Protein AF-0000000067836322 (afdb_homodimer)

Sequence (374 aa):
MKIPNMEVVAMMRVSDLMVSLEDYSHVAVGSSLQDVMQAVATAMMGPAADPSRPRDRGVLVQAKDGRVLGKLSLWDILSGLKPSFEPPVDPFGRVDDHLLWSQWLRPELAEKARTTRVEDLLKPPSSDETIEAEAPLDLAVYRLIRGHHLSLLVMRNAEIIGVLRLSDVFKAVNTMIAATKRQPTPAMKIPNMEVVAMMRVSDLMVSLEDYSHVAVGSSLQDVMQAVATAMMGPAADPSRPRDRGVLVQAKDGRVLGKLSLWDILSGLKPSFEPPVDPFGRVDDHLLWSQWLRPELAEKARTTRVEDLLKPPSSDETIEAEAPLDLAVYRLIRGHHLSLLVMRNAEIIGVLRLSDVFKAVNTMIAATKRQPTPA

Nearest PDB structures (foldseek):
  4noc-assembly1_A  TM=7.063E-01  e=9.705E-08  Kribbella flavida DSM 17836
  4noc-assembly2_C-2  TM=7.073E-01  e=6.514E-07  Kribbella flavida DSM 17836
  2ja3-assembly2_D  TM=5.923E-01  e=2.268E-06  Homo sapiens
  8ta4-assembly1_B  TM=6.208E-01  e=1.980E-05  Homo sapiens
  2d4z-assembly1_B  TM=5.494E-01  e=3.574E-05  Torpedo marmorata

Foldseek 3Di:
DCLDALVVLQQDFLLNQFAFQVRFAEDEFVDFLLRQVVRQVCQCDDDVDDPVDHTDQKYWYAYPVGATQDIDGPVLSLVQLDDPDDADQPPVRHGPPVVSPPDRPDPVSVVSRRPHTPVVSDDHDDPLQADERGHRLVVVQVSCVVVVDQWHFYDDPNGGGGIGGPRSSVVSVVVSVVPDDPDPPDD/DCPDQLVVLQQDFLLNQFAFQVRFAEDEFVDFLLRQVVRQVCQCDDDVDDPVDHTDQKYWYAYPVGATQDIDGPVLSLVQLDDPDDADQPPVRHGPPVVRPPDRPDPVSVVSRRPHTPVVSDDHDDPLQADERGHRLVVVQVSCVVVVDQWHFYDDPNGGGGIGGPRSSVVSVVVSVVPDDPDPPDD

Secondary structure (DSSP, 8-state):
----HHHHHHT-BHHHHPEEGGGS-EEETT-BHHHHHHHHHHHHSSTT--TTSPPP-EEEEE-TTS-EEEEEEHHHHHHTTS-S----B-TTS-B-HHHHTTTTTSHHHHHHHHH-BGGGG--PPPGGGEEETT-BHHHHHHHHHHHT-SEEEEEETTEEEEEEEHHHHHHHHHHHHHHS-------/----HHHHHHT-BHHHHPEEGGGS-EEETT-BHHHHHHHHHHHHS-TT--TTSPPP-EEEEE-TTS-EEEEEEHHHHHHHHS-S--PPBPTTS-B-HHHHTTTTTSHHHHHHHHH-BGGGG--PPPGGGEEETT-BHHHHHHHHHHHT-SEEEEEETTEEEEEEEHHHHHHHHHHHHHH--------

Solvent-accessible surface area (backbone atoms only — not comparable to full-atom values): 20828 Å² total; per-residue (Å²): 128,89,88,60,60,48,63,48,54,60,64,31,29,36,60,79,63,36,39,44,57,90,77,43,56,65,44,51,66,78,33,25,38,45,54,51,48,50,53,33,51,50,47,38,21,36,84,86,58,61,43,84,42,72,62,46,68,37,35,33,35,23,44,95,86,64,50,64,70,42,69,41,42,60,53,54,54,56,54,68,53,51,54,93,68,69,60,66,52,42,100,81,68,44,55,53,58,75,68,40,52,78,57,43,68,35,78,64,35,35,54,46,27,60,68,36,40,47,67,78,69,60,58,82,76,50,76,74,39,42,42,51,34,77,37,44,44,40,43,51,53,49,41,32,48,75,61,69,38,67,52,27,40,22,28,57,94,92,32,72,57,26,37,36,39,44,62,51,51,48,51,52,52,47,52,34,38,71,64,53,73,83,71,74,72,81,130,127,88,86,66,57,47,64,50,54,60,64,30,30,38,61,78,63,35,42,45,55,89,78,43,54,66,45,52,67,78,34,25,37,47,54,50,49,51,53,32,51,48,47,37,23,35,83,85,59,60,43,83,41,72,62,46,67,38,33,33,35,23,42,95,85,64,50,64,69,42,70,41,44,61,51,55,54,57,54,68,54,51,53,94,69,69,58,64,51,42,98,81,69,44,56,54,56,75,69,40,49,80,59,43,67,36,78,63,34,34,53,45,26,60,68,36,40,47,68,77,70,60,57,82,76,50,76,74,38,43,42,51,36,76,37,46,44,42,43,50,55,48,43,33,49,75,59,68,36,66,49,29,41,21,29,54,96,93,31,71,58,26,36,37,39,44,60,51,52,48,51,51,51,47,52,33,37,70,63,53,72,82,71,75,74,82,130

Organism: NCBI:txid111831

Radius of gyration: 21.38 Å; Cα contacts (8 Å, |Δi|>4): 642; chains: 2; bounding box: 54×80×58 Å

pLDDT: mean 82.86, std 16.96, range [21.12, 98.0]

InterPro domains:
  IPR000644 CBS domain [PF00571] (129-173)
  IPR046342 CBS domain superfamily [G3DSA:3.10.580.10] (6-179)
  IPR046342 CBS domain superfamily [SSF54631] (9-175)

Structure (mmCIF, N/CA/C/O backbone):
data_AF-0000000067836322-model_v1
#
loop_
_entity.id
_entity.type
_entity.pdbx_description
1 polymer 'CBS domain-containing protein'
#
loop_
_atom_site.group_PDB
_atom_site.id
_atom_site.type_symbol
_atom_site.label_atom_id
_atom_site.label_alt_id
_atom_site.label_comp_id
_atom_site.label_asym_id
_atom_site.label_entity_id
_atom_site.label_seq_id
_atom_site.pdbx_PDB_ins_code
_atom_site.Cartn_x
_atom_site.Cartn_y
_atom_site.Cartn_z
_atom_site.occupancy
_atom_site.B_iso_or_equiv
_atom_site.auth_seq_id
_atom_site.auth_comp_id
_atom_site.auth_asym_id
_atom_site.auth_atom_id
_atom_site.pdbx_PDB_model_num
ATOM 1 N N . MET A 1 1 ? -12.406 37.844 4.312 1 21.28 1 MET A N 1
ATOM 2 C CA . MET A 1 1 ? -11.375 37.094 3.6 1 21.28 1 MET A CA 1
ATOM 3 C C . MET A 1 1 ? -11.352 35.625 4.043 1 21.28 1 MET A C 1
ATOM 5 O O . MET A 1 1 ? -11.203 35.344 5.234 1 21.28 1 MET A O 1
ATOM 9 N N . LYS A 1 2 ? -12.172 34.719 3.504 1 34.16 2 LYS A N 1
ATOM 10 C CA . LYS A 1 2 ? -12.656 33.375 3.91 1 34.16 2 LYS A CA 1
ATOM 11 C C . LYS A 1 2 ? -11.5 32.5 4.336 1 34.16 2 LYS A C 1
ATOM 13 O O . LYS A 1 2 ? -10.633 32.156 3.525 1 34.16 2 LYS A O 1
ATOM 18 N N . ILE A 1 3 ? -10.836 32.719 5.41 1 39.31 3 ILE A N 1
ATOM 19 C CA . ILE A 1 3 ? -9.68 32.156 6.098 1 39.31 3 ILE A CA 1
ATOM 20 C C . ILE A 1 3 ? -9.844 30.641 6.254 1 39.31 3 ILE A C 1
ATOM 22 O O . ILE A 1 3 ? -10.578 30.172 7.129 1 39.31 3 ILE A O 1
ATOM 26 N N . PRO A 1 4 ? -10.117 29.625 5.258 1 41.38 4 PRO A N 1
ATOM 27 C CA . PRO A 1 4 ? -10.836 28.406 4.879 1 41.38 4 PRO A CA 1
ATOM 28 C C . PRO A 1 4 ? -10.242 27.141 5.516 1 41.38 4 PRO A C 1
ATOM 30 O O . PRO A 1 4 ? -10.984 26.297 6.02 1 41.38 4 PRO A O 1
ATOM 33 N N . ASN A 1 5 ? -9.055 26.344 4.914 1 52.78 5 ASN A N 1
ATOM 34 C CA . ASN A 1 5 ? -8.742 25 4.48 1 52.78 5 ASN A CA 1
ATOM 35 C C . ASN A 1 5 ? -8.359 24.109 5.656 1 52.78 5 ASN A C 1
ATOM 37 O O . ASN A 1 5 ? -8.859 22.984 5.785 1 52.78 5 ASN A O 1
ATOM 41 N N . MET A 1 6 ? -7.387 24.656 6.469 1 57.19 6 MET A N 1
ATOM 42 C CA . MET A 1 6 ? -6.977 23.766 7.551 1 57.19 6 MET A CA 1
ATOM 43 C C . MET A 1 6 ? -8.141 23.484 8.492 1 57.19 6 MET A C 1
ATOM 45 O O . MET A 1 6 ? -8.297 22.359 8.961 1 57.19 6 MET A O 1
ATOM 49 N N . GLU A 1 7 ? -8.922 24.516 8.773 1 60.91 7 GLU A N 1
ATOM 50 C CA . GLU A 1 7 ? -10.086 24.312 9.633 1 60.91 7 GLU A CA 1
ATOM 51 C C . GLU A 1 7 ? -11.023 23.25 9.062 1 60.91 7 GLU A C 1
ATOM 53 O O . GLU A 1 7 ? -11.602 22.469 9.812 1 60.91 7 GLU A O 1
ATOM 58 N N . VAL A 1 8 ? -10.992 23.266 7.824 1 62.38 8 VAL A N 1
ATOM 59 C CA . VAL A 1 8 ? -11.875 22.297 7.188 1 62.38 8 VAL A CA 1
ATOM 60 C C . VAL A 1 8 ? -11.367 20.875 7.43 1 62.38 8 VAL A C 1
ATOM 62 O O . VAL A 1 8 ? -12.148 19.969 7.707 1 62.38 8 VAL A O 1
ATOM 65 N N . VAL A 1 9 ? -10.078 20.75 7.414 1 63.97 9 VAL A N 1
ATOM 66 C CA . VAL A 1 9 ? -9.547 19.406 7.602 1 63.97 9 VAL A CA 1
ATOM 67 C C . VAL A 1 9 ? -9.68 18.984 9.062 1 63.97 9 VAL A C 1
ATOM 69 O O . VAL A 1 9 ? -9.953 17.812 9.359 1 63.97 9 VAL A O 1
ATOM 72 N N . ALA A 1 10 ? -9.562 20.078 9.891 1 65.62 10 ALA A N 1
ATOM 73 C CA . ALA A 1 10 ? -9.719 19.781 11.312 1 65.62 10 ALA A CA 1
ATOM 74 C C . ALA A 1 10 ? -11.133 19.312 11.625 1 65.62 10 ALA A C 1
ATOM 76 O O . ALA A 1 10 ? -11.352 18.594 12.609 1 65.62 10 ALA A O 1
ATOM 77 N N . MET A 1 11 ? -11.938 19.578 10.711 1 74.19 11 MET A N 1
ATOM 78 C CA . MET A 1 11 ? -13.336 19.219 10.953 1 74.19 11 MET A CA 1
ATOM 79 C C . MET A 1 11 ? -13.742 18 10.133 1 74.19 11 MET A C 1
ATOM 81 O O . MET A 1 11 ? -14.867 17.516 10.258 1 74.19 11 MET A O 1
ATOM 85 N N . MET A 1 12 ? -12.758 17.516 9.461 1 81.94 12 MET A N 1
ATOM 86 C CA . MET A 1 12 ? -13.07 16.406 8.57 1 81.94 12 MET A CA 1
ATOM 87 C C . MET A 1 12 ? -13.242 15.102 9.352 1 81.94 12 MET A C 1
ATOM 89 O O . MET A 1 12 ? -12.508 14.852 10.312 1 81.94 12 MET A O 1
ATOM 93 N N . ARG A 1 13 ? -14.297 14.43 8.922 1 90.69 13 ARG A N 1
ATOM 94 C CA . ARG A 1 13 ? -14.555 13.094 9.453 1 90.69 13 ARG A CA 1
ATOM 95 C C . ARG A 1 13 ? -14.195 12.023 8.43 1 90.69 13 ARG A C 1
ATOM 97 O O . ARG A 1 13 ? -14.047 12.32 7.242 1 90.69 13 ARG A O 1
ATOM 104 N N . VAL A 1 14 ? -14.016 10.828 8.914 1 94.62 14 VAL A N 1
ATOM 105 C CA . VAL A 1 14 ? -13.688 9.68 8.07 1 94.62 14 VAL A CA 1
ATOM 106 C C . VAL A 1 14 ? -14.695 9.57 6.934 1 94.62 14 VAL A C 1
ATOM 108 O O . VAL A 1 14 ? -14.32 9.305 5.789 1 94.62 14 VAL A O 1
ATOM 111 N N . SER A 1 15 ? -15.914 9.914 7.18 1 96.19 15 SER A N 1
ATOM 112 C CA . SER A 1 15 ? -16.969 9.773 6.184 1 96.19 15 SER A CA 1
ATOM 113 C C . SER A 1 15 ? -16.781 10.766 5.039 1 96.19 15 SER A C 1
ATOM 115 O O . SER A 1 15 ? -17.297 10.555 3.938 1 96.19 15 SER A O 1
ATOM 117 N N . ASP A 1 16 ? -16.047 11.828 5.293 1 94 16 ASP A N 1
ATOM 118 C CA . ASP A 1 16 ? -15.828 12.836 4.262 1 94 16 ASP A CA 1
ATOM 119 C C . ASP A 1 16 ? -14.805 12.344 3.236 1 94 16 ASP A C 1
ATOM 121 O O . ASP A 1 16 ? -14.758 12.844 2.109 1 94 16 ASP A O 1
ATOM 125 N N . LEU A 1 17 ? -14.008 11.312 3.625 1 94.69 17 LEU A N 1
ATOM 126 C CA . LEU A 1 17 ? -12.875 10.93 2.787 1 94.69 17 LEU A CA 1
ATOM 127 C C . LEU A 1 17 ? -13.031 9.5 2.285 1 94.69 17 LEU A C 1
ATOM 129 O O . LEU A 1 17 ? -12.383 9.102 1.32 1 94.69 17 LEU A O 1
ATOM 133 N N . MET A 1 18 ? -13.875 8.719 2.895 1 97.06 18 MET A N 1
ATOM 134 C CA . MET A 1 18 ? -13.977 7.297 2.566 1 97.06 18 MET A CA 1
ATOM 135 C C . MET A 1 18 ? -14.469 7.102 1.139 1 97.06 18 MET A C 1
ATOM 137 O O . MET A 1 18 ? -15.125 7.984 0.577 1 97.06 18 MET A O 1
ATOM 141 N N . VAL A 1 19 ? -14.117 6.023 0.592 1 96.5 19 VAL A N 1
ATOM 142 C CA . VAL A 1 19 ? -14.68 5.551 -0.669 1 96.5 19 VAL A CA 1
ATOM 143 C C . VAL A 1 19 ? -15.93 4.711 -0.398 1 96.5 19 VAL A C 1
ATOM 145 O O . VAL A 1 19 ? -15.898 3.793 0.424 1 96.5 19 VAL A O 1
ATOM 148 N N . SER A 1 20 ? -16.969 5.09 -1.017 1 96.44 20 SER A N 1
ATOM 149 C CA . SER A 1 20 ? -18.203 4.348 -0.828 1 96.44 20 SER A CA 1
ATOM 150 C C . SER A 1 20 ? -18.078 2.918 -1.348 1 96.44 20 SER A C 1
ATOM 152 O O . SER A 1 20 ? -17.203 2.629 -2.174 1 96.44 20 SER A O 1
ATOM 154 N N . LEU A 1 21 ? -18.953 2.082 -0.846 1 95.94 21 LEU A N 1
ATOM 155 C CA . LEU A 1 21 ? -18.875 0.666 -1.194 1 95.94 21 LEU A CA 1
ATOM 156 C C . LEU A 1 21 ? -19.062 0.467 -2.695 1 95.94 21 LEU A C 1
ATOM 158 O O . LEU A 1 21 ? -18.375 -0.354 -3.307 1 95.94 21 LEU A O 1
ATOM 162 N N . GLU A 1 22 ? -19.891 1.251 -3.291 1 93.12 22 GLU A N 1
ATOM 163 C CA . GLU A 1 22 ? -20.203 1.09 -4.707 1 93.12 22 GLU A CA 1
ATOM 164 C C . GLU A 1 22 ? -19.031 1.53 -5.586 1 93.12 22 GLU A C 1
ATOM 166 O O . GLU A 1 22 ? -18.938 1.124 -6.746 1 93.12 22 GLU A O 1
ATOM 171 N N . ASP A 1 23 ? -18.156 2.318 -5.02 1 93.12 23 ASP A N 1
ATOM 172 C CA . ASP A 1 23 ? -17.062 2.871 -5.797 1 93.12 23 ASP A CA 1
ATOM 173 C C . ASP A 1 23 ? -15.758 2.113 -5.523 1 93.12 23 ASP A C 1
ATOM 175 O O . ASP A 1 23 ? -14.695 2.486 -6.023 1 93.12 23 ASP A O 1
ATOM 179 N N . TYR A 1 24 ? -15.82 1.11 -4.684 1 95.06 24 TYR A N 1
ATOM 180 C CA . TYR A 1 24 ? -14.641 0.296 -4.398 1 95.06 24 TYR A CA 1
ATOM 181 C C . TYR A 1 24 ? -14.758 -1.078 -5.047 1 95.06 24 TYR A C 1
ATOM 183 O O . TYR A 1 24 ? -15.859 -1.623 -5.168 1 95.06 24 TYR A O 1
ATOM 191 N N . SER A 1 25 ? -13.664 -1.621 -5.422 1 93.81 25 SER A N 1
ATOM 192 C C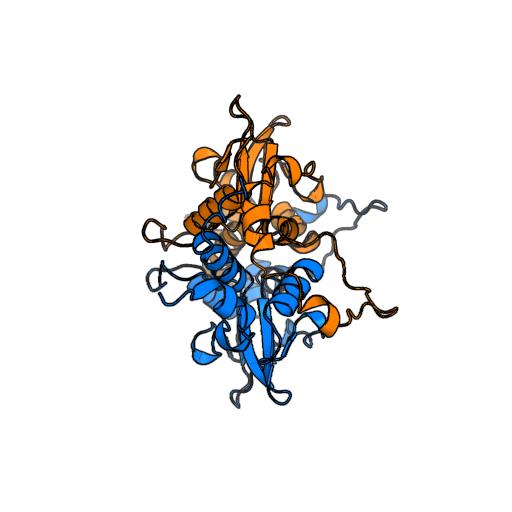A . SER A 1 25 ? -13.648 -2.932 -6.062 1 93.81 25 SER A CA 1
ATOM 193 C C . SER A 1 25 ? -14.219 -4.004 -5.141 1 93.81 25 SER A C 1
ATOM 195 O O . SER A 1 25 ? -13.93 -4.023 -3.943 1 93.81 25 SER A O 1
ATOM 197 N N . HIS A 1 26 ? -15.023 -4.875 -5.703 1 95.12 26 HIS A N 1
ATOM 198 C CA . HIS A 1 26 ? -15.625 -5.938 -4.906 1 95.12 26 HIS A CA 1
ATOM 199 C C . HIS A 1 26 ? -15.75 -7.23 -5.707 1 95.12 26 HIS A C 1
ATOM 201 O O . HIS A 1 26 ? -15.82 -7.199 -6.938 1 95.12 26 HIS A O 1
ATOM 207 N N . VAL A 1 27 ? -15.75 -8.281 -5.07 1 97.19 27 VAL A N 1
ATOM 208 C CA . VAL A 1 27 ? -16.031 -9.609 -5.59 1 97.19 27 VAL A CA 1
ATOM 209 C C . VAL A 1 27 ? -17.125 -10.273 -4.75 1 97.19 27 VAL A C 1
ATOM 211 O O . VAL A 1 27 ? -17.312 -9.922 -3.584 1 97.19 27 VAL A O 1
ATOM 214 N N . ALA A 1 28 ? -17.797 -11.188 -5.383 1 97.31 28 ALA A N 1
ATOM 215 C CA . ALA A 1 28 ? -18.875 -11.883 -4.688 1 97.31 28 ALA A CA 1
ATOM 216 C C . ALA A 1 28 ? -18.359 -13.148 -4.004 1 97.31 28 ALA A C 1
ATOM 218 O O . ALA A 1 28 ? -17.375 -13.734 -4.438 1 97.31 28 ALA A O 1
ATOM 219 N N . VAL A 1 29 ? -19.062 -13.484 -2.928 1 96.06 29 VAL A N 1
ATOM 220 C CA . VAL A 1 29 ? -18.812 -14.797 -2.348 1 96.06 29 VAL A CA 1
ATOM 221 C C . VAL A 1 29 ? -18.922 -15.867 -3.432 1 96.06 29 VAL A C 1
ATOM 223 O O . VAL A 1 29 ? -19.703 -15.734 -4.375 1 96.06 29 VAL A O 1
ATOM 226 N N . GLY A 1 30 ? -18.031 -16.828 -3.314 1 96.62 30 GLY A N 1
ATOM 227 C CA . GLY A 1 30 ? -18 -17.875 -4.32 1 96.62 30 GLY A CA 1
ATOM 228 C C . GLY A 1 30 ? -16.953 -17.641 -5.395 1 96.62 30 GLY A C 1
ATOM 229 O O . GLY A 1 30 ? -16.594 -18.547 -6.137 1 96.62 30 GLY A O 1
ATOM 230 N N . SER A 1 31 ? -16.484 -16.406 -5.504 1 97.56 31 SER A N 1
ATOM 231 C CA . SER A 1 31 ? -15.43 -16.109 -6.473 1 97.56 31 SER A CA 1
ATOM 232 C C . SER A 1 31 ? -14.164 -16.906 -6.164 1 97.56 31 SER A C 1
ATOM 234 O O . SER A 1 31 ? -13.836 -17.125 -5 1 97.56 31 SER A O 1
ATOM 236 N N . SER A 1 32 ? -13.438 -17.328 -7.195 1 97.38 32 SER A N 1
ATOM 237 C CA . SER A 1 32 ? -12.133 -17.953 -7.027 1 97.38 32 SER A CA 1
ATOM 238 C C . SER A 1 32 ? -11.047 -16.922 -6.727 1 97.38 32 SER A C 1
ATOM 240 O O . SER A 1 32 ? -11.234 -15.734 -6.961 1 97.38 32 SER A O 1
ATOM 242 N N . LEU A 1 33 ? -9.992 -17.438 -6.195 1 96.44 33 LEU A N 1
ATOM 243 C CA . LEU A 1 33 ? -8.836 -16.578 -5.988 1 96.44 33 LEU A CA 1
ATOM 244 C C . LEU A 1 33 ? -8.367 -15.961 -7.305 1 96.44 33 LEU A C 1
ATOM 246 O O . LEU A 1 33 ? -7.934 -14.812 -7.34 1 96.44 33 LEU A O 1
ATOM 250 N N . GLN A 1 34 ? -8.461 -16.703 -8.344 1 95.44 34 GLN A N 1
ATOM 251 C CA . GLN A 1 34 ? -8.125 -16.172 -9.656 1 95.44 34 GLN A CA 1
ATOM 252 C C . GLN A 1 34 ? -9.016 -14.984 -10.008 1 95.44 34 GLN A C 1
ATOM 254 O O . GLN A 1 34 ? -8.539 -13.969 -10.523 1 95.44 34 GLN A O 1
ATOM 259 N N . ASP A 1 35 ? -10.297 -15.102 -9.734 1 96.69 35 ASP A N 1
ATOM 260 C CA . ASP A 1 35 ? -11.219 -13.992 -9.953 1 96.69 35 ASP A CA 1
ATOM 261 C C . ASP A 1 35 ? -10.82 -12.773 -9.125 1 96.69 35 ASP A C 1
ATOM 263 O O . ASP A 1 35 ? -10.875 -11.641 -9.617 1 96.69 35 ASP A O 1
ATOM 267 N N . VAL A 1 36 ? -10.461 -13.039 -7.914 1 97.38 36 VAL A N 1
ATOM 268 C CA . VAL A 1 36 ? -10.062 -11.984 -6.992 1 97.38 36 VAL A CA 1
ATOM 269 C C . VAL A 1 36 ? -8.828 -11.266 -7.527 1 97.38 36 VAL A C 1
ATOM 271 O O . VAL A 1 36 ? -8.781 -10.031 -7.551 1 97.38 36 VAL A O 1
ATOM 274 N N . MET A 1 37 ? -7.871 -12.031 -7.977 1 96.12 37 MET A N 1
ATOM 275 C CA . MET A 1 37 ? -6.633 -11.453 -8.5 1 96.12 37 MET A CA 1
ATOM 276 C C . MET A 1 37 ? -6.914 -10.586 -9.727 1 96.12 37 MET A C 1
ATOM 278 O O . MET A 1 37 ? -6.363 -9.492 -9.852 1 96.12 37 MET A O 1
ATOM 282 N N . GLN A 1 38 ? -7.797 -11.062 -10.523 1 94.81 38 GLN A N 1
ATOM 283 C CA . GLN A 1 38 ? -8.148 -10.289 -11.711 1 94.81 38 GLN A CA 1
ATOM 284 C C . GLN A 1 38 ? -8.836 -8.984 -11.344 1 94.81 38 GLN A C 1
ATOM 286 O O . GLN A 1 38 ? -8.547 -7.938 -11.922 1 94.81 38 GLN A O 1
ATOM 291 N N . ALA A 1 39 ? -9.727 -9.062 -10.43 1 94.94 39 ALA A N 1
ATOM 292 C CA . ALA A 1 39 ? -10.461 -7.875 -10 1 94.94 39 ALA A CA 1
ATOM 293 C C . ALA A 1 39 ? -9.516 -6.824 -9.422 1 94.94 39 ALA A C 1
ATOM 295 O O . ALA A 1 39 ? -9.617 -5.641 -9.758 1 94.94 39 ALA A O 1
ATOM 296 N N . VAL A 1 40 ? -8.586 -7.242 -8.617 1 95.19 40 VAL A N 1
ATOM 297 C CA . VAL A 1 40 ? -7.664 -6.309 -7.973 1 95.19 40 VAL A CA 1
ATOM 298 C C . VAL A 1 40 ? -6.699 -5.738 -9.008 1 95.19 40 VAL A C 1
ATOM 300 O O . VAL A 1 40 ? -6.379 -4.547 -8.977 1 95.19 40 VAL A O 1
ATOM 303 N N . ALA A 1 41 ? -6.266 -6.625 -9.875 1 93.25 41 ALA A N 1
ATOM 304 C CA . ALA A 1 41 ? -5.391 -6.145 -10.945 1 93.25 41 ALA A CA 1
ATOM 305 C C . ALA A 1 41 ? -6.066 -5.039 -11.75 1 93.25 41 ALA A C 1
ATOM 307 O O . ALA A 1 41 ? -5.445 -4.02 -12.062 1 93.25 41 ALA A O 1
ATOM 308 N N . THR A 1 42 ? -7.305 -5.23 -11.992 1 92 42 THR A N 1
ATOM 309 C CA . THR A 1 42 ? -8.062 -4.242 -12.75 1 92 42 THR A CA 1
ATOM 310 C C . THR A 1 42 ? -8.227 -2.953 -11.953 1 92 42 THR A C 1
ATOM 312 O O . THR A 1 42 ? -8.117 -1.855 -12.5 1 92 42 THR A O 1
ATOM 315 N N . ALA A 1 43 ? -8.43 -3.088 -10.719 1 91.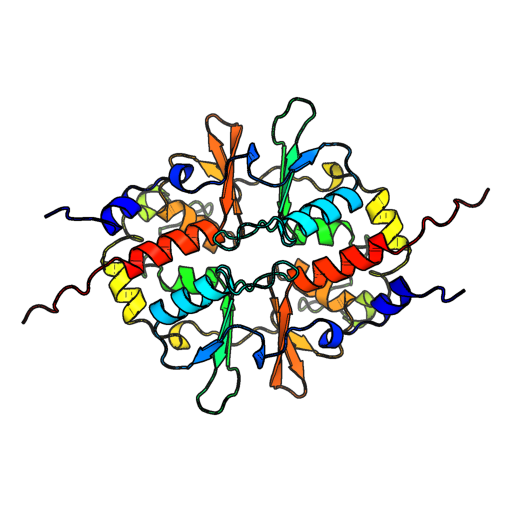06 43 ALA A N 1
ATOM 316 C CA . ALA A 1 43 ? -8.641 -1.93 -9.852 1 91.06 43 ALA A CA 1
ATOM 317 C C . ALA A 1 43 ? -7.348 -1.135 -9.672 1 91.06 43 ALA A C 1
ATOM 319 O O . ALA A 1 43 ? -7.379 0.094 -9.562 1 91.06 43 ALA A O 1
ATOM 320 N N . MET A 1 44 ? -6.25 -1.813 -9.625 1 90.62 44 MET A N 1
ATOM 321 C CA . MET A 1 44 ? -4.945 -1.207 -9.367 1 90.62 44 MET A CA 1
ATOM 322 C C . MET A 1 44 ? -4.391 -0.552 -10.625 1 90.62 44 MET A C 1
ATOM 324 O O . MET A 1 44 ? -3.521 0.319 -10.547 1 90.62 44 MET A O 1
ATOM 328 N N . MET A 1 45 ? -4.879 -1.098 -11.711 1 87.38 45 MET A N 1
ATOM 329 C CA . MET A 1 45 ? -4.41 -0.638 -13.016 1 87.38 45 MET A CA 1
ATOM 330 C C . MET A 1 45 ? -5.543 -0.638 -14.039 1 87.38 45 MET A C 1
ATOM 332 O O . MET A 1 45 ? -6.688 -0.948 -13.703 1 87.38 45 MET A O 1
ATOM 336 N N . GLY A 1 46 ? -5.199 -0.215 -15.18 1 82.31 46 GLY A N 1
ATOM 337 C CA . GLY A 1 46 ? -6.156 -0.282 -16.281 1 82.31 46 GLY A CA 1
ATOM 338 C C . GLY A 1 46 ? -6.523 1.08 -16.828 1 82.31 46 GLY A C 1
ATOM 339 O O . GLY A 1 46 ? -6.309 2.102 -16.172 1 82.31 46 GLY A O 1
ATOM 340 N N . PRO A 1 47 ? -7.113 1.081 -17.953 1 79.75 47 PRO A N 1
ATOM 341 C CA . PRO A 1 47 ? -7.359 2.316 -18.703 1 79.75 47 PRO A CA 1
ATOM 342 C C . PRO A 1 47 ? -8.516 3.131 -18.141 1 79.75 47 PRO A C 1
ATOM 344 O O . PRO A 1 47 ? -8.609 4.336 -18.375 1 79.75 47 PRO A O 1
ATOM 347 N N . ALA A 1 48 ? -9.359 2.469 -17.5 1 76.12 48 ALA A N 1
ATOM 348 C CA . ALA A 1 48 ? -10.562 3.141 -17.016 1 76.12 48 ALA A CA 1
ATOM 349 C C . ALA A 1 48 ? -10.297 3.852 -15.688 1 76.12 48 ALA A C 1
ATOM 351 O O . ALA A 1 48 ? -11.164 4.562 -15.172 1 76.12 48 ALA A O 1
ATOM 352 N N . ALA A 1 49 ? -9.078 3.809 -15.258 1 75.38 49 ALA A N 1
ATOM 353 C CA . ALA A 1 49 ? -8.773 4.371 -13.938 1 75.38 49 ALA A CA 1
ATOM 354 C C . ALA A 1 49 ? -8.672 5.891 -14.008 1 75.38 49 ALA A C 1
ATOM 356 O O . ALA A 1 49 ? -8.125 6.441 -14.961 1 75.38 49 ALA A O 1
ATOM 357 N N . ASP A 1 50 ? -9.336 6.637 -13 1 80.38 50 ASP A N 1
ATOM 358 C CA . ASP A 1 50 ? -9.188 8.078 -12.852 1 80.38 50 ASP A CA 1
ATOM 359 C C . ASP A 1 50 ? -7.801 8.445 -12.336 1 80.38 50 ASP A C 1
ATOM 361 O O . ASP A 1 50 ? -7.473 8.172 -11.18 1 80.38 50 ASP A O 1
ATOM 365 N N . PRO A 1 51 ? -6.977 9.172 -13.172 1 82.06 51 PRO A N 1
ATOM 366 C CA . PRO A 1 51 ? -5.59 9.43 -12.773 1 82.06 51 PRO A CA 1
ATOM 367 C C . PRO A 1 51 ? -5.477 10.414 -11.609 1 82.06 51 PRO A C 1
ATOM 369 O O . PRO A 1 51 ? -4.406 10.547 -11.008 1 82.06 51 PRO A O 1
ATOM 372 N N . SER A 1 52 ? -6.574 11.062 -11.266 1 83.69 52 SER A N 1
ATOM 373 C CA . SER A 1 52 ? -6.539 12.055 -10.203 1 83.69 52 SER A CA 1
ATOM 374 C C . SER A 1 52 ? -6.836 11.43 -8.844 1 83.69 52 SER A C 1
ATOM 376 O O . SER A 1 52 ? -6.801 12.109 -7.82 1 83.69 52 SER A O 1
ATOM 378 N N . ARG A 1 53 ? -7.094 10.125 -8.883 1 85.06 53 ARG A N 1
ATOM 379 C CA . ARG A 1 53 ? -7.434 9.43 -7.648 1 85.06 53 ARG A CA 1
ATOM 380 C C . ARG A 1 53 ? -6.473 8.281 -7.383 1 85.06 53 ARG A C 1
ATOM 382 O O . ARG A 1 53 ? -6.02 7.617 -8.32 1 85.06 53 ARG A O 1
ATOM 389 N N . PRO A 1 54 ? -6.246 8.133 -6.105 1 88.12 54 PRO A N 1
ATOM 390 C CA . PRO A 1 54 ? -5.488 6.914 -5.805 1 88.12 54 PRO A CA 1
ATOM 391 C C . PRO A 1 54 ? -6.219 5.645 -6.242 1 88.12 54 PRO A C 1
ATOM 393 O O . PRO A 1 54 ? -7.449 5.629 -6.312 1 88.12 54 PRO A O 1
ATOM 396 N N . ARG A 1 55 ? -5.453 4.625 -6.516 1 89.5 55 ARG A N 1
ATOM 397 C CA . ARG A 1 55 ? -6.023 3.361 -6.969 1 89.5 55 ARG A CA 1
ATOM 398 C C . ARG A 1 55 ? -6.172 2.379 -5.812 1 89.5 55 ARG A C 1
ATOM 400 O O . ARG A 1 55 ? -5.414 2.439 -4.84 1 89.5 55 ARG A O 1
ATOM 407 N N . ASP A 1 56 ? -7.113 1.475 -6.07 1 91.5 56 ASP A N 1
ATOM 408 C CA . ASP A 1 56 ? -7.363 0.469 -5.043 1 91.5 56 ASP A CA 1
ATOM 409 C C . ASP A 1 56 ? -6.238 -0.562 -4.996 1 91.5 56 ASP A C 1
ATOM 411 O O . ASP A 1 56 ? -5.648 -0.89 -6.027 1 91.5 56 ASP A O 1
ATOM 415 N N . ARG A 1 57 ? -5.973 -0.976 -3.799 1 93.38 57 ARG A N 1
ATOM 416 C CA . ARG A 1 57 ? -4.969 -2.016 -3.592 1 93.38 57 ARG A CA 1
ATOM 417 C C . ARG A 1 57 ? -5.562 -3.205 -2.844 1 93.38 57 ARG A C 1
ATOM 419 O O . ARG A 1 57 ? -4.867 -3.863 -2.064 1 93.38 57 ARG A O 1
ATOM 426 N N . GLY A 1 58 ? -6.797 -3.377 -2.975 1 95.12 58 GLY A N 1
ATOM 427 C CA . GLY A 1 58 ? -7.562 -4.461 -2.375 1 95.12 58 GLY A CA 1
ATOM 428 C C . GLY A 1 58 ? -8.961 -4.586 -2.941 1 95.12 58 GLY A C 1
ATOM 429 O O . GLY A 1 58 ? -9.312 -3.904 -3.906 1 95.12 58 GLY A O 1
ATOM 430 N N . VAL A 1 59 ? -9.672 -5.496 -2.34 1 96.75 59 VAL A N 1
ATOM 431 C CA . VAL A 1 59 ? -11.031 -5.734 -2.812 1 96.75 59 VAL A CA 1
ATOM 432 C C . VAL A 1 59 ? -11.938 -6.059 -1.63 1 96.75 59 VAL A C 1
ATOM 434 O O . VAL A 1 59 ? -11.484 -6.594 -0.618 1 96.75 59 VAL A O 1
ATOM 437 N N . LEU A 1 60 ? -13.18 -5.66 -1.8 1 97 60 LEU A N 1
ATOM 438 C CA . LEU A 1 60 ? -14.203 -6.047 -0.835 1 97 60 LEU A CA 1
ATOM 439 C C . LEU A 1 60 ? -14.859 -7.359 -1.239 1 97 60 LEU A C 1
ATOM 441 O O . LEU A 1 60 ? -14.984 -7.66 -2.43 1 97 60 LEU A O 1
ATOM 445 N N . VAL A 1 61 ? -15.203 -8.125 -0.237 1 97.12 61 VAL A N 1
ATOM 446 C CA . VAL A 1 61 ? -15.953 -9.352 -0.47 1 97.12 61 VAL A CA 1
ATOM 447 C C . VAL A 1 61 ? -17.406 -9.148 -0.047 1 97.12 61 VAL A C 1
ATOM 449 O O . VAL A 1 61 ? -17.688 -8.805 1.104 1 97.12 61 VAL A O 1
ATOM 452 N N . GLN A 1 62 ? -18.234 -9.438 -0.992 1 96.06 62 GLN A N 1
ATOM 453 C CA . GLN A 1 62 ? -19.641 -9.172 -0.764 1 96.06 62 GLN A CA 1
ATOM 454 C C . GLN A 1 62 ? -20.453 -10.469 -0.686 1 96.06 62 GLN A C 1
ATOM 456 O O . GLN A 1 62 ? -20.234 -11.391 -1.481 1 96.06 62 GLN A O 1
ATOM 461 N N . ALA A 1 63 ? -21.359 -10.453 0.268 1 95.44 63 ALA A N 1
ATOM 462 C CA . ALA A 1 63 ? -22.297 -11.562 0.408 1 95.44 63 ALA A CA 1
ATOM 463 C C . ALA A 1 63 ? -23.406 -11.484 -0.645 1 95.44 63 ALA A C 1
ATOM 465 O O . ALA A 1 63 ? -23.5 -10.5 -1.377 1 95.44 63 ALA A O 1
ATOM 466 N N . LYS A 1 64 ? -24.203 -12.547 -0.659 1 94.56 64 LYS A N 1
ATOM 467 C CA . LYS A 1 64 ? -25.281 -12.609 -1.627 1 94.56 64 LYS A CA 1
ATOM 468 C C . LYS A 1 64 ? -26.328 -11.531 -1.354 1 94.56 64 LYS A C 1
ATOM 470 O O . LYS A 1 64 ? -26.938 -11 -2.285 1 94.56 64 LYS A O 1
ATOM 475 N N . ASP A 1 65 ? -26.406 -11.141 -0.121 1 94.06 65 ASP A N 1
ATOM 476 C CA . ASP A 1 65 ? -27.438 -10.164 0.243 1 94.06 65 ASP A CA 1
ATOM 477 C C . ASP A 1 65 ? -26.922 -8.742 0.094 1 94.06 65 ASP A C 1
ATOM 479 O O . ASP A 1 65 ? -27.609 -7.781 0.449 1 94.06 65 ASP A O 1
ATOM 483 N N . GLY A 1 66 ? -25.688 -8.586 -0.321 1 92 66 GLY A N 1
ATOM 484 C CA . GLY A 1 66 ? -25.125 -7.27 -0.584 1 92 66 GLY A CA 1
ATOM 485 C C . GLY A 1 66 ? -24.25 -6.754 0.544 1 92 66 GLY A C 1
ATOM 486 O O . GLY A 1 66 ? -23.516 -5.781 0.372 1 92 66 GLY A O 1
ATOM 487 N N . ARG A 1 67 ? -24.359 -7.418 1.658 1 93.69 67 ARG A N 1
ATOM 488 C CA . ARG A 1 67 ? -23.531 -6.992 2.775 1 93.69 67 ARG A CA 1
ATOM 489 C C . ARG A 1 67 ? -22.062 -7.281 2.498 1 93.69 67 ARG A C 1
ATOM 491 O O . ARG A 1 67 ? -21.719 -8.305 1.903 1 93.69 67 ARG A O 1
ATOM 498 N N . VAL A 1 68 ? -21.234 -6.328 2.898 1 95.25 68 VAL A N 1
ATOM 499 C CA . VAL A 1 68 ? -19.797 -6.535 2.779 1 95.25 68 VAL A CA 1
ATOM 500 C C . VAL A 1 68 ? -19.297 -7.371 3.953 1 95.25 68 VAL A C 1
ATOM 502 O O . VAL A 1 68 ? -19.578 -7.062 5.113 1 95.25 68 VAL A O 1
ATOM 505 N N . LEU A 1 69 ? -18.531 -8.422 3.66 1 94.06 69 LEU A N 1
ATOM 506 C CA . LEU A 1 69 ? -18.062 -9.352 4.676 1 94.06 69 LEU A CA 1
ATOM 507 C C . LEU A 1 69 ? -16.656 -8.969 5.152 1 94.06 69 LEU A C 1
ATOM 509 O O . LEU A 1 69 ? -16.266 -9.328 6.262 1 94.06 69 LEU A O 1
ATOM 513 N N . GLY A 1 70 ? -15.891 -8.328 4.344 1 94.94 70 GLY A N 1
ATOM 514 C CA . GLY A 1 70 ? -14.516 -7.945 4.645 1 94.94 70 GLY A CA 1
ATOM 515 C C . GLY A 1 70 ? -13.742 -7.484 3.426 1 94.94 70 GLY A C 1
ATOM 516 O O . GLY A 1 70 ? -14.336 -7.164 2.393 1 94.94 70 GLY A O 1
ATOM 517 N N . LYS A 1 71 ? -12.523 -7.375 3.643 1 95.94 71 LYS A N 1
ATOM 518 C CA . LYS A 1 71 ? -11.641 -6.93 2.566 1 95.94 71 LYS A CA 1
ATOM 519 C C . LYS A 1 71 ? -10.406 -7.824 2.463 1 95.94 71 LYS A C 1
ATOM 521 O O . LYS A 1 71 ? -10.047 -8.508 3.422 1 95.94 71 LYS A O 1
ATOM 526 N N . LEU A 1 72 ? -9.844 -7.883 1.278 1 95.75 72 LEU A N 1
ATOM 527 C CA . LEU A 1 72 ? -8.57 -8.547 1.032 1 95.75 72 LEU A CA 1
ATOM 528 C C . LEU A 1 72 ? -7.562 -7.586 0.417 1 95.75 72 LEU A C 1
ATOM 530 O O . LEU A 1 72 ? -7.883 -6.875 -0.539 1 95.75 72 LEU A O 1
ATOM 534 N N . SER A 1 73 ? -6.422 -7.516 1.05 1 94.19 73 SER A N 1
ATOM 535 C CA . SER A 1 73 ? -5.32 -6.738 0.5 1 94.19 73 SER A CA 1
ATOM 536 C C . SER A 1 73 ? -4.461 -7.582 -0.436 1 94.19 73 SER A C 1
ATOM 538 O O . SER A 1 73 ? -4.676 -8.789 -0.565 1 94.19 73 SER A O 1
ATOM 540 N N . LEU A 1 74 ? -3.477 -6.969 -1.06 1 94.75 74 LEU A N 1
ATOM 541 C CA . LEU A 1 74 ? -2.541 -7.676 -1.926 1 94.75 74 LEU A CA 1
ATOM 542 C C . LEU A 1 74 ? -1.789 -8.75 -1.149 1 94.75 74 LEU A C 1
ATOM 544 O O . LEU A 1 74 ? -1.562 -9.852 -1.661 1 94.75 74 LEU A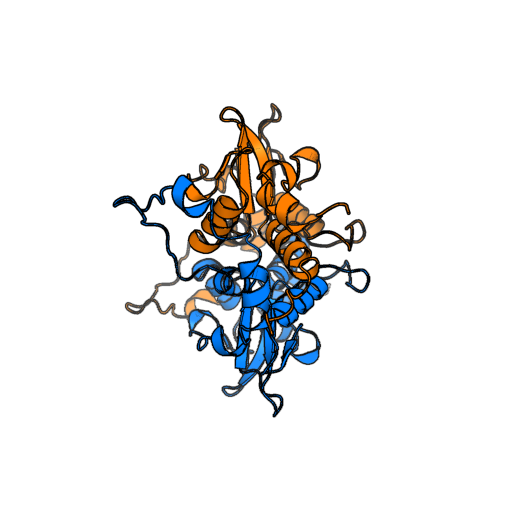 O 1
ATOM 548 N N . TRP A 1 75 ? -1.49 -8.484 0.073 1 93.31 75 TRP A N 1
ATOM 549 C CA . TRP A 1 75 ? -0.794 -9.453 0.911 1 93.31 75 TRP A CA 1
ATOM 550 C C . TRP A 1 75 ? -1.674 -10.672 1.183 1 93.31 75 TRP A C 1
ATOM 552 O O . TRP A 1 75 ? -1.214 -11.812 1.087 1 93.31 75 TRP A O 1
ATOM 562 N N . ASP A 1 76 ? -2.916 -10.414 1.504 1 92.31 76 ASP A N 1
ATOM 563 C CA . ASP A 1 76 ? -3.861 -11.492 1.757 1 92.31 76 ASP A CA 1
ATOM 564 C C . ASP A 1 76 ? -3.984 -12.414 0.541 1 92.31 76 ASP A C 1
ATOM 566 O O . ASP A 1 76 ? -3.969 -13.633 0.675 1 92.31 76 ASP A O 1
ATOM 570 N N . ILE A 1 77 ? -4.09 -11.789 -0.581 1 94.19 77 ILE A N 1
ATOM 571 C CA . ILE A 1 77 ? -4.336 -12.508 -1.823 1 94.19 77 ILE A CA 1
ATOM 572 C C . ILE A 1 77 ? -3.115 -13.359 -2.178 1 94.19 77 ILE A C 1
ATOM 574 O O . ILE A 1 77 ? -3.242 -14.547 -2.467 1 94.19 77 ILE A O 1
ATOM 578 N N . LEU A 1 78 ? -1.96 -12.766 -2.104 1 91.38 78 LEU A N 1
ATOM 579 C CA . LEU A 1 78 ? -0.742 -13.508 -2.41 1 91.38 78 LEU A CA 1
ATOM 580 C C . LEU A 1 78 ? -0.505 -14.617 -1.383 1 91.38 78 LEU A C 1
ATOM 582 O O . LEU A 1 78 ? -0.022 -15.695 -1.727 1 91.38 78 LEU A O 1
ATOM 586 N N . SER A 1 79 ? -0.88 -14.359 -0.138 1 89.31 79 SER A N 1
ATOM 587 C CA . SER A 1 79 ? -0.745 -15.367 0.91 1 89.31 79 SER A CA 1
ATOM 588 C C . SER A 1 79 ? -1.646 -16.562 0.644 1 89.31 79 SER A C 1
ATOM 590 O O . SER A 1 79 ? -1.334 -17.688 1.053 1 89.31 79 SER A O 1
ATOM 592 N N . GLY A 1 80 ? -2.719 -16.25 0.04 1 88.19 80 GLY A N 1
ATOM 593 C CA . GLY A 1 80 ? -3.643 -17.328 -0.3 1 88.19 80 GLY A CA 1
ATOM 594 C C . GLY A 1 80 ? -3.076 -18.297 -1.313 1 88.19 80 GLY A C 1
ATOM 595 O O . GLY A 1 80 ? -3.59 -19.406 -1.468 1 88.19 80 GLY A O 1
ATOM 596 N N . LEU A 1 81 ? -2.086 -17.828 -2.043 1 84.5 81 LEU A N 1
ATOM 597 C CA . LEU A 1 81 ? -1.458 -18.672 -3.051 1 84.5 81 LEU A CA 1
ATOM 598 C C . LEU A 1 81 ? -0.359 -19.531 -2.434 1 84.5 81 LEU A C 1
ATOM 600 O O . LEU A 1 81 ? 0.136 -20.469 -3.068 1 84.5 81 LEU A O 1
ATOM 604 N N . LYS A 1 82 ? 0.129 -19.094 -1.184 1 73.56 82 LYS A N 1
ATOM 605 C CA . LYS A 1 82 ? 1.237 -19.812 -0.554 1 73.56 82 LYS A CA 1
ATOM 606 C C . LYS A 1 82 ? 0.935 -21.297 -0.432 1 73.56 82 LYS A C 1
ATOM 608 O O . LYS A 1 82 ? -0.161 -21.688 -0.02 1 73.56 82 LYS A O 1
ATOM 613 N N . PRO A 1 83 ? 2.031 -21.953 -1.037 1 59.97 83 PRO A N 1
ATOM 614 C CA . PRO A 1 83 ? 1.87 -23.375 -0.709 1 59.97 83 PRO A CA 1
ATOM 615 C C . PRO A 1 83 ? 1.896 -23.641 0.795 1 59.97 83 PRO A C 1
ATOM 617 O O . PRO A 1 83 ? 2.352 -22.781 1.567 1 59.97 83 PRO A O 1
ATOM 620 N N . SER A 1 84 ? 1.025 -24.5 1.316 1 53.28 84 SER A N 1
ATOM 621 C CA . SER A 1 84 ? 0.99 -24.891 2.719 1 53.28 84 SER A CA 1
ATOM 622 C C . SER A 1 84 ? 2.396 -25.016 3.295 1 53.28 84 SER A C 1
ATOM 624 O O . SER A 1 84 ? 2.566 -25.172 4.504 1 53.28 84 SER A O 1
ATOM 626 N N . PHE A 1 85 ? 3.369 -24.797 2.43 1 49.59 85 PHE A N 1
ATOM 627 C CA . PHE A 1 85 ? 4.699 -25.016 2.98 1 49.59 85 PHE A CA 1
ATOM 628 C C . PHE A 1 85 ? 5.309 -23.703 3.461 1 49.59 85 PHE A C 1
ATOM 630 O O . PHE A 1 85 ? 5.332 -22.719 2.723 1 49.59 85 PHE A O 1
ATOM 637 N N . GLU A 1 86 ? 5.387 -23.516 4.727 1 54.84 86 GLU A N 1
ATOM 638 C CA . GLU A 1 86 ? 6.168 -22.422 5.285 1 54.84 86 GLU A CA 1
ATOM 639 C C . GLU A 1 86 ? 7.645 -22.797 5.398 1 54.84 86 GLU A C 1
ATOM 641 O O . GLU A 1 86 ? 7.988 -23.797 6.016 1 54.84 86 GLU A O 1
ATOM 646 N N . PRO A 1 87 ? 8.43 -22.125 4.559 1 55.59 87 PRO A N 1
ATOM 647 C CA . PRO A 1 87 ? 9.828 -22.516 4.77 1 55.59 87 PRO A CA 1
ATOM 648 C C . PRO A 1 87 ? 10.266 -22.375 6.23 1 55.59 87 PRO A C 1
ATOM 650 O O . PRO A 1 87 ? 9.719 -21.562 6.969 1 55.59 87 PRO A O 1
ATOM 653 N N . PRO A 1 88 ? 11.023 -23.375 6.629 1 53.34 88 PRO A N 1
ATOM 654 C CA . PRO A 1 88 ? 11.562 -23.266 7.988 1 53.34 88 PRO A CA 1
ATOM 655 C C . PRO A 1 88 ? 12.312 -21.953 8.227 1 53.34 88 PRO A C 1
ATOM 657 O O . PRO A 1 88 ? 12.969 -21.438 7.32 1 53.34 88 PRO A O 1
ATOM 660 N N . VAL A 1 89 ? 11.859 -21.109 9.062 1 54.5 89 VAL A N 1
ATOM 661 C CA . VAL A 1 89 ? 12.539 -19.906 9.523 1 54.5 89 VAL A CA 1
ATOM 662 C C . VAL A 1 89 ? 13.578 -20.281 10.578 1 54.5 89 VAL A C 1
ATOM 664 O O . VAL A 1 89 ? 13.32 -21.109 11.453 1 54.5 89 VAL A O 1
ATOM 667 N N . ASP A 1 90 ? 14.75 -19.906 10.227 1 50.84 90 ASP A N 1
ATOM 668 C CA . ASP A 1 90 ? 15.75 -20.219 11.242 1 50.84 90 ASP A CA 1
ATOM 669 C C . ASP A 1 90 ? 15.453 -19.484 12.547 1 50.84 90 ASP A C 1
ATOM 671 O O . ASP A 1 90 ? 14.516 -18.688 12.617 1 50.84 90 ASP A O 1
ATOM 675 N N . PRO A 1 91 ? 16.141 -19.922 13.578 1 48.44 91 PRO A N 1
ATOM 676 C CA . PRO A 1 91 ? 15.836 -19.391 14.906 1 48.44 91 PRO A CA 1
ATOM 677 C C . PRO A 1 91 ? 15.906 -17.859 14.945 1 48.44 91 PRO A C 1
ATOM 679 O O . PRO A 1 91 ? 15.398 -17.25 15.891 1 48.44 91 PRO A O 1
ATOM 682 N N . PHE A 1 92 ? 16.484 -17.359 13.922 1 50.16 92 PHE A N 1
ATOM 683 C CA . PHE A 1 92 ? 16.656 -15.914 13.906 1 50.16 92 PHE A CA 1
ATOM 684 C C . PHE A 1 92 ? 15.625 -15.273 12.984 1 50.16 92 PHE A C 1
ATOM 686 O O . PHE A 1 92 ? 15.703 -14.07 12.695 1 50.16 92 PHE A O 1
ATOM 693 N N . GLY A 1 93 ? 14.758 -16.062 12.641 1 49.72 93 GLY A N 1
ATOM 694 C CA . GLY A 1 93 ? 13.664 -15.555 11.82 1 49.72 93 GLY A CA 1
ATOM 695 C C . GLY A 1 93 ? 14.016 -15.492 10.344 1 49.72 93 GLY A C 1
ATOM 696 O O . GLY A 1 93 ? 13.297 -14.859 9.562 1 49.72 93 GLY A O 1
ATOM 697 N N . ARG A 1 94 ? 15.25 -16.078 10.156 1 55.84 94 ARG A N 1
ATOM 698 C CA . ARG A 1 94 ? 15.727 -16.062 8.781 1 55.84 94 ARG A CA 1
ATOM 699 C C . ARG A 1 94 ? 15.195 -17.266 8 1 55.84 94 ARG A C 1
ATOM 701 O O . ARG A 1 94 ? 15.055 -18.359 8.562 1 55.84 94 ARG A O 1
ATOM 708 N N . VAL A 1 95 ? 14.57 -17.156 6.973 1 55.22 95 VAL A N 1
ATOM 709 C CA . VAL A 1 95 ? 14.062 -18.234 6.121 1 55.22 95 VAL A CA 1
ATOM 710 C C . VAL A 1 95 ? 15.133 -18.625 5.105 1 55.22 95 VAL A C 1
ATOM 712 O O . VAL A 1 95 ? 15.859 -17.781 4.59 1 55.22 95 VAL A O 1
ATOM 715 N N . ASP A 1 96 ? 15.438 -19.969 5.164 1 53.94 96 ASP A N 1
ATOM 716 C CA . ASP A 1 96 ? 16.312 -20.469 4.113 1 53.94 96 ASP A CA 1
ATOM 717 C C . ASP A 1 96 ? 15.734 -20.188 2.73 1 53.94 96 ASP A C 1
ATOM 719 O O . ASP A 1 96 ? 14.789 -20.844 2.297 1 53.94 96 ASP A O 1
ATOM 723 N N . ASP A 1 97 ? 16.141 -19.078 2.184 1 53.03 97 ASP A N 1
ATOM 724 C CA . ASP A 1 97 ? 15.75 -18.547 0.886 1 53.03 97 ASP A CA 1
ATOM 725 C C . ASP A 1 97 ? 15.719 -19.641 -0.175 1 53.03 97 ASP A C 1
ATOM 727 O O . ASP A 1 97 ? 14.898 -19.609 -1.093 1 53.03 97 ASP A O 1
ATOM 731 N N . HIS A 1 98 ? 16.625 -20.562 0.015 1 52.56 98 HIS A N 1
ATOM 732 C CA . HIS A 1 98 ? 16.781 -21.609 -0.988 1 52.56 98 HIS A CA 1
ATOM 733 C C . HIS A 1 98 ? 15.578 -22.547 -1.002 1 52.56 98 HIS A C 1
ATOM 735 O O . HIS A 1 98 ? 15.281 -23.172 -2.023 1 52.56 98 HIS A O 1
ATOM 741 N N . LEU A 1 99 ? 15.062 -22.75 0.096 1 51.91 99 LEU A N 1
ATOM 742 C CA . LEU A 1 99 ? 13.969 -23.703 0.196 1 51.91 99 LEU A CA 1
ATOM 743 C C . LEU A 1 99 ? 12.664 -23.094 -0.321 1 51.91 99 LEU A C 1
ATOM 745 O O . LEU A 1 99 ? 11.75 -23.828 -0.718 1 51.91 99 LEU A O 1
ATOM 749 N N . LEU A 1 100 ? 12.492 -21.828 -0.279 1 51.31 100 LEU A N 1
ATOM 750 C CA . LEU A 1 100 ? 11.266 -21.172 -0.724 1 51.31 100 LEU A CA 1
ATOM 751 C C . LEU A 1 100 ? 11.141 -21.219 -2.242 1 51.31 100 LEU A C 1
ATOM 753 O O . LEU A 1 100 ? 10.039 -21.078 -2.783 1 51.31 100 LEU A O 1
ATOM 757 N N . TRP A 1 101 ? 12.312 -21.297 -2.941 1 48.88 101 TRP A N 1
ATOM 758 C CA . TRP A 1 101 ? 12.477 -21.156 -4.383 1 48.88 101 TRP A CA 1
ATOM 759 C C . TRP A 1 101 ? 11.469 -22.016 -5.137 1 48.88 101 TRP A C 1
ATOM 761 O O . TRP A 1 101 ? 10.992 -21.641 -6.207 1 48.88 101 TRP A O 1
ATOM 771 N N . SER A 1 102 ? 11.305 -23.281 -4.691 1 49.56 102 SER A N 1
ATOM 772 C CA . SER A 1 102 ? 10.867 -24.25 -5.688 1 49.56 102 SER A CA 1
ATOM 773 C C . SER A 1 102 ? 9.352 -24.375 -5.711 1 49.56 102 SER A C 1
ATOM 775 O O . SER A 1 102 ? 8.797 -25.094 -6.559 1 49.56 102 SER A O 1
ATOM 777 N N . GLN A 1 103 ? 8.742 -23.578 -4.977 1 51.84 103 GLN A N 1
ATOM 778 C CA . GLN A 1 103 ? 7.406 -24.172 -4.883 1 51.84 103 GLN A CA 1
ATOM 779 C C . GLN A 1 103 ? 6.332 -23.156 -5.262 1 51.84 103 GLN A C 1
ATOM 781 O O . GLN A 1 103 ? 5.203 -23.531 -5.59 1 51.84 103 GLN A O 1
ATOM 786 N N . TRP A 1 104 ? 6.676 -21.953 -5.266 1 54.28 104 TRP A N 1
ATOM 787 C CA . TRP A 1 104 ? 5.516 -21.062 -5.293 1 54.28 104 TRP A CA 1
ATOM 788 C C . TRP A 1 104 ? 5 -20.891 -6.715 1 54.28 104 TRP A C 1
ATOM 790 O O . TRP A 1 104 ? 3.787 -20.844 -6.941 1 54.28 104 TRP A O 1
ATOM 800 N N . LEU A 1 105 ? 5.859 -20.766 -7.691 1 58.31 105 LEU A N 1
ATOM 801 C CA . LEU A 1 105 ? 5.371 -20.375 -9.016 1 58.31 105 LEU A CA 1
ATOM 802 C C . LEU A 1 105 ? 5.363 -21.578 -9.953 1 58.31 105 LEU A C 1
ATOM 804 O O . LEU A 1 105 ? 6.047 -21.578 -10.977 1 58.31 105 LEU A O 1
ATOM 808 N N . ARG A 1 106 ? 4.605 -22.578 -9.43 1 63.09 106 ARG A N 1
ATOM 809 C CA . ARG A 1 106 ? 4.418 -23.828 -10.172 1 63.09 106 ARG A CA 1
ATOM 810 C C . ARG A 1 106 ? 2.992 -23.938 -10.703 1 63.09 106 ARG A C 1
ATOM 812 O O . ARG A 1 106 ? 2.098 -23.219 -10.25 1 63.09 106 ARG A O 1
ATOM 819 N N . PRO A 1 107 ? 2.959 -24.719 -11.766 1 66.5 107 PRO A N 1
ATOM 820 C CA . PRO A 1 107 ? 1.626 -24.922 -12.336 1 66.5 107 PRO A CA 1
ATOM 821 C C . PRO A 1 107 ? 0.558 -25.172 -11.281 1 66.5 107 PRO A C 1
ATOM 823 O O . PRO A 1 107 ? -0.614 -24.844 -11.484 1 66.5 107 PRO A O 1
ATOM 826 N N . GLU A 1 108 ? 1.038 -25.609 -10.18 1 73.69 108 GLU A N 1
ATOM 827 C CA . GLU A 1 108 ? 0.101 -25.922 -9.102 1 73.69 108 GLU A CA 1
ATOM 828 C C . GLU A 1 108 ? -0.508 -24.656 -8.508 1 73.69 108 GLU A C 1
ATOM 830 O O . GLU A 1 108 ? -1.613 -24.688 -7.965 1 73.69 108 GLU A O 1
ATOM 835 N N . LEU A 1 109 ? 0.18 -23.594 -8.734 1 77.94 109 LEU A N 1
ATOM 836 C CA . LEU A 1 109 ? -0.323 -22.328 -8.203 1 77.94 109 LEU A CA 1
ATOM 837 C C . LEU A 1 109 ? -1.565 -21.875 -8.961 1 77.94 109 LEU A C 1
ATOM 839 O O . LEU A 1 109 ? -2.496 -21.328 -8.367 1 77.94 109 LEU A O 1
ATOM 843 N N . ALA A 1 110 ? -1.459 -22.141 -10.195 1 83.31 110 ALA A N 1
ATOM 844 C CA . ALA A 1 110 ? -2.607 -21.75 -11.016 1 83.31 110 ALA A CA 1
ATOM 845 C C . ALA A 1 110 ? -3.852 -22.547 -10.617 1 83.31 110 ALA A C 1
ATOM 847 O O . ALA A 1 110 ? -4.949 -21.984 -10.539 1 83.31 110 ALA A O 1
ATOM 848 N N . GLU A 1 111 ? -3.66 -23.781 -10.391 1 85.81 111 GLU A N 1
ATOM 849 C CA . GLU A 1 111 ? -4.789 -24.609 -9.969 1 85.81 111 GLU A CA 1
ATOM 850 C C . GLU A 1 111 ? -5.297 -24.188 -8.594 1 85.81 111 GLU A C 1
ATOM 852 O O . GLU A 1 111 ? -6.508 -24.141 -8.359 1 85.81 111 GLU A O 1
ATOM 857 N N . LYS A 1 112 ? -4.41 -23.875 -7.777 1 86.88 112 LYS A N 1
ATOM 858 C CA . LYS A 1 112 ? -4.805 -23.391 -6.457 1 86.88 112 LYS A CA 1
ATOM 859 C C . LYS A 1 112 ? -5.609 -22.094 -6.562 1 86.88 112 LYS A C 1
ATOM 861 O O . LYS A 1 112 ? -6.617 -21.938 -5.871 1 86.88 112 LYS A O 1
ATOM 866 N N . ALA A 1 113 ? -5.191 -21.234 -7.414 1 91.88 113 ALA A N 1
ATOM 867 C CA . ALA A 1 113 ? -5.891 -19.969 -7.602 1 91.88 113 ALA A CA 1
ATOM 868 C C . ALA A 1 113 ? -7.312 -20.203 -8.109 1 91.88 113 ALA A C 1
ATOM 870 O O . ALA A 1 113 ? -8.234 -19.469 -7.746 1 91.88 113 ALA A O 1
ATOM 871 N N . ARG A 1 114 ? -7.469 -21.234 -8.852 1 92.38 114 ARG A N 1
ATOM 872 C CA . ARG A 1 114 ? -8.766 -21.5 -9.469 1 92.38 114 ARG A CA 1
ATOM 873 C C . ARG A 1 114 ? -9.703 -22.203 -8.484 1 92.38 114 ARG A C 1
ATOM 875 O O . ARG A 1 114 ? -10.922 -22.031 -8.555 1 92.38 114 ARG A O 1
ATOM 882 N N . THR A 1 115 ? -9.141 -22.875 -7.531 1 92.25 115 THR A N 1
ATOM 883 C CA . THR A 1 115 ? -9.969 -23.719 -6.68 1 92.25 115 THR A CA 1
ATOM 884 C C . THR A 1 115 ? -10.195 -23.062 -5.324 1 92.25 115 THR A C 1
ATOM 886 O O . THR A 1 115 ? -11.164 -23.391 -4.629 1 92.25 115 THR A O 1
ATOM 889 N N . THR A 1 116 ? -9.297 -22.188 -4.945 1 94 116 THR A N 1
ATOM 890 C CA . THR A 1 116 ? -9.477 -21.484 -3.688 1 94 116 THR A CA 1
ATOM 891 C C . THR A 1 116 ? -10.602 -20.453 -3.803 1 94 116 THR A C 1
ATOM 893 O O . THR A 1 116 ? -10.68 -19.719 -4.785 1 94 116 THR A O 1
ATOM 896 N N . ARG A 1 117 ? -11.469 -20.516 -2.793 1 96.25 117 ARG A N 1
ATOM 897 C CA . ARG A 1 117 ? -12.57 -19.562 -2.771 1 96.25 117 ARG A CA 1
ATOM 898 C C . ARG A 1 117 ? -12.242 -18.375 -1.887 1 96.25 117 ARG A C 1
ATOM 900 O O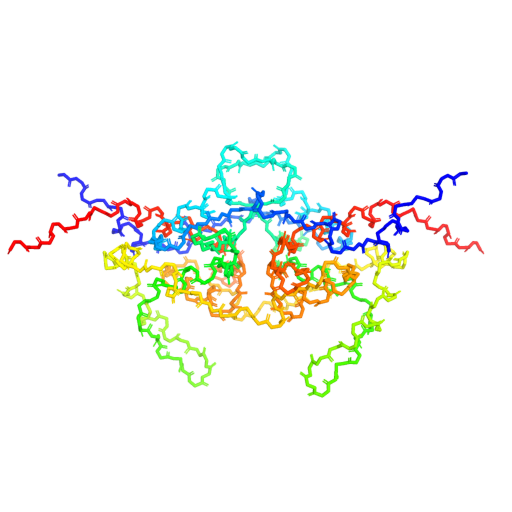 . ARG A 1 117 ? -11.531 -18.5 -0.892 1 96.25 117 ARG A O 1
ATOM 907 N N . VAL A 1 118 ? -12.844 -17.25 -2.258 1 96.44 118 VAL A N 1
ATOM 908 C CA . VAL A 1 118 ? -12.523 -15.984 -1.588 1 96.44 118 VAL A CA 1
ATOM 909 C C . VAL A 1 118 ? -12.875 -16.094 -0.105 1 96.44 118 VAL A C 1
ATOM 911 O O . VAL A 1 118 ? -12.18 -15.523 0.744 1 96.44 118 VAL A O 1
ATOM 914 N N . GLU A 1 119 ? -13.867 -16.875 0.246 1 92.81 119 GLU A N 1
ATOM 915 C CA . GLU A 1 119 ? -14.297 -17.031 1.631 1 92.81 119 GLU A CA 1
ATOM 916 C C . GLU A 1 119 ? -13.219 -17.703 2.479 1 92.81 119 GLU A C 1
ATOM 918 O O . GLU A 1 119 ? -13.133 -17.453 3.684 1 92.81 119 GLU A O 1
ATOM 923 N N . ASP A 1 120 ? -12.406 -18.469 1.819 1 92.44 120 ASP A N 1
ATOM 924 C CA . ASP A 1 120 ? -11.344 -19.188 2.52 1 92.44 120 ASP A CA 1
ATOM 925 C C . ASP A 1 120 ? -10.25 -18.219 2.99 1 92.44 120 ASP A C 1
ATOM 927 O O . ASP A 1 120 ? -9.453 -18.562 3.861 1 92.44 120 ASP A O 1
ATOM 931 N N . LEU A 1 121 ? -10.273 -17.031 2.438 1 92.94 121 LEU A N 1
ATOM 932 C CA . LEU A 1 121 ? -9.211 -16.078 2.732 1 92.94 121 LEU A CA 1
ATOM 933 C C . LEU A 1 121 ? -9.688 -15.031 3.727 1 92.94 121 LEU A C 1
ATOM 935 O O . LEU A 1 121 ? -8.883 -14.266 4.262 1 92.94 121 LEU A O 1
ATOM 939 N N . LEU A 1 122 ? -10.984 -15.031 3.898 1 93.19 122 LEU A N 1
ATOM 940 C CA . LEU A 1 122 ? -11.539 -13.969 4.723 1 93.19 122 LEU A CA 1
ATOM 941 C C . LEU A 1 122 ? -11.328 -14.258 6.203 1 93.19 122 LEU A C 1
ATOM 943 O O . LEU A 1 122 ? -11.477 -15.398 6.645 1 93.19 122 LEU A O 1
ATOM 947 N N . LYS A 1 123 ? -10.828 -13.227 6.867 1 87.12 123 LYS A N 1
ATOM 948 C CA . LYS A 1 123 ? -10.781 -13.227 8.328 1 87.12 123 LYS A CA 1
ATOM 949 C C . LYS A 1 123 ? -11.641 -12.102 8.906 1 87.12 123 LYS A C 1
ATOM 951 O O . LYS A 1 123 ? -11.812 -11.062 8.273 1 87.12 123 LYS A O 1
ATOM 956 N N . PRO A 1 124 ? -12.25 -12.461 10.031 1 83.06 124 PRO A N 1
ATOM 957 C CA . PRO A 1 124 ? -12.961 -11.352 10.664 1 83.06 124 PRO A CA 1
ATOM 958 C C . PRO A 1 124 ? -12.086 -10.117 10.844 1 83.06 124 PRO A C 1
ATOM 960 O O . PRO A 1 124 ? -10.922 -10.227 11.227 1 83.06 124 PRO A O 1
ATOM 963 N N . PRO A 1 125 ? -12.758 -9 10.422 1 82.56 125 PRO A N 1
ATOM 964 C CA . PRO A 1 125 ? -11.945 -7.789 10.602 1 82.56 125 PRO A CA 1
ATOM 965 C C . PRO A 1 125 ? -11.609 -7.512 12.062 1 82.56 125 PRO A C 1
ATOM 967 O O . PRO A 1 125 ? -12.477 -7.633 12.93 1 82.56 125 PRO A O 1
ATOM 970 N N . SER A 1 126 ? -10.32 -7.262 12.219 1 81.56 126 SER A N 1
ATOM 971 C CA . SER A 1 126 ? -9.914 -6.863 13.562 1 81.56 126 SER A CA 1
ATOM 972 C C . SER A 1 126 ? -10.297 -5.418 13.859 1 81.56 126 SER A C 1
ATOM 974 O O . SER A 1 126 ? -10.641 -4.664 12.945 1 81.56 126 SER A O 1
ATOM 976 N N . SER A 1 127 ? -10.258 -5.121 15.141 1 81.69 127 SER A N 1
ATOM 977 C CA . SER A 1 127 ? -10.648 -3.777 15.562 1 81.69 127 SER A CA 1
ATOM 978 C C . SER A 1 127 ? -9.711 -2.725 14.984 1 81.69 127 SER A C 1
ATOM 980 O O . SER A 1 127 ? -10.125 -1.588 14.734 1 81.69 127 SER A O 1
ATOM 982 N N . ASP A 1 128 ? -8.531 -3.102 14.719 1 86.94 128 ASP A N 1
ATOM 983 C CA . ASP A 1 128 ? -7.574 -2.121 14.219 1 86.94 128 ASP A CA 1
ATOM 984 C C . ASP A 1 128 ? -7.691 -1.965 12.703 1 86.94 128 ASP A C 1
ATOM 986 O O . ASP A 1 128 ? -7.02 -1.119 12.109 1 86.94 128 ASP A O 1
ATOM 990 N N . GLU A 1 129 ? -8.656 -2.729 12.141 1 93 129 GLU A N 1
ATOM 991 C CA . GLU A 1 129 ? -8.867 -2.641 10.703 1 93 129 GLU A CA 1
ATOM 992 C C . GLU A 1 129 ? -10.148 -1.88 10.375 1 93 129 GLU A C 1
ATOM 994 O O . GLU A 1 129 ? -10.523 -1.756 9.211 1 93 129 GLU A O 1
ATOM 999 N N . THR A 1 130 ? -10.797 -1.437 11.406 1 95.62 130 THR A N 1
ATOM 1000 C CA . THR A 1 130 ? -12.039 -0.703 11.203 1 95.62 130 THR A CA 1
ATOM 1001 C C . THR A 1 130 ? -11.961 0.682 11.844 1 95.62 130 THR A C 1
ATOM 1003 O O . THR A 1 130 ? -11.102 0.933 12.688 1 95.62 130 THR A O 1
ATOM 1006 N N . ILE A 1 131 ? -12.836 1.557 11.414 1 95.12 131 ILE A N 1
ATOM 1007 C CA . ILE A 1 131 ? -12.938 2.896 11.984 1 95.12 131 ILE A CA 1
ATOM 1008 C C . ILE A 1 131 ? -14.359 3.432 11.789 1 95.12 131 ILE A C 1
ATOM 1010 O O . ILE A 1 131 ? -14.992 3.17 10.766 1 95.12 131 ILE A O 1
ATOM 1014 N N . GLU A 1 132 ? -14.781 4.16 12.797 1 96.19 132 GLU A N 1
ATOM 1015 C CA . GLU A 1 132 ? -16.125 4.711 12.711 1 96.19 132 GLU A CA 1
ATOM 1016 C C . GLU A 1 132 ? -16.188 5.863 11.711 1 96.19 132 GLU A C 1
ATOM 1018 O O . GLU A 1 132 ? -15.258 6.668 11.625 1 96.19 132 GLU A O 1
ATOM 1023 N N . ALA A 1 133 ? -17.359 5.973 11.062 1 96.88 133 ALA A N 1
ATOM 1024 C CA . ALA A 1 133 ? -17.578 6.996 10.039 1 96.88 133 ALA A CA 1
ATOM 1025 C C . ALA A 1 133 ? -17.391 8.398 10.617 1 96.88 133 ALA A C 1
ATOM 1027 O O . ALA A 1 133 ? -16.906 9.297 9.938 1 96.88 133 ALA A O 1
ATOM 1028 N N . GLU A 1 134 ? -17.641 8.562 11.844 1 93.88 134 GLU A N 1
ATOM 1029 C CA . GLU A 1 134 ? -17.641 9.891 12.453 1 93.88 134 GLU A CA 1
ATOM 1030 C C . GLU A 1 134 ? -16.297 10.18 13.117 1 93.88 134 GLU A C 1
ATOM 1032 O O . GLU A 1 134 ? -16.078 11.273 13.648 1 93.88 134 GLU A O 1
ATOM 1037 N N . ALA A 1 135 ? -15.422 9.234 13.078 1 90.44 135 ALA A N 1
ATOM 1038 C CA . ALA A 1 135 ? -14.109 9.445 13.688 1 90.44 135 ALA A CA 1
ATOM 1039 C C . ALA A 1 135 ? -13.375 10.602 13.023 1 90.44 135 ALA A C 1
ATOM 1041 O O . ALA A 1 135 ? -13.5 10.82 11.82 1 90.44 135 ALA A O 1
ATOM 1042 N N . PRO A 1 136 ? -12.656 11.344 13.812 1 86.31 136 PRO A N 1
ATOM 1043 C CA . PRO A 1 136 ? -11.828 12.398 13.234 1 86.31 136 PRO A CA 1
ATOM 1044 C C . PRO A 1 136 ? -10.672 11.852 12.398 1 86.31 136 PRO A C 1
ATOM 1046 O O . PRO A 1 136 ? -10.211 10.734 12.641 1 86.31 136 PRO A O 1
ATOM 1049 N N . LEU A 1 137 ? -10.195 12.641 11.492 1 85.56 137 LEU A N 1
ATOM 1050 C CA . LEU A 1 137 ? -9.125 12.242 10.586 1 85.56 137 LEU A CA 1
ATOM 1051 C C . LEU A 1 137 ? -7.84 11.945 11.344 1 85.56 137 LEU A C 1
ATOM 1053 O O . LEU A 1 137 ? -7.078 11.047 10.969 1 85.56 137 LEU A O 1
ATOM 1057 N N . ASP A 1 138 ? -7.637 12.617 12.438 1 82.25 138 ASP A N 1
ATOM 1058 C CA . ASP A 1 138 ? -6.445 12.383 13.242 1 82.25 138 ASP A CA 1
ATOM 1059 C C . ASP A 1 138 ? -6.391 10.938 13.734 1 82.25 138 ASP A C 1
ATOM 1061 O O . ASP A 1 138 ? -5.328 10.312 13.727 1 82.25 138 ASP A O 1
ATOM 1065 N N . LEU A 1 139 ? -7.555 10.477 14.117 1 83.5 139 LEU A N 1
ATOM 1066 C CA . LEU A 1 139 ? -7.613 9.086 14.562 1 83.5 139 LEU A CA 1
ATOM 1067 C C . LEU A 1 139 ? -7.34 8.133 13.406 1 83.5 139 LEU A C 1
ATOM 1069 O O . LEU A 1 139 ? -6.688 7.102 13.586 1 83.5 139 LEU A O 1
ATOM 1073 N N . ALA A 1 140 ? -7.84 8.492 12.281 1 89.25 140 ALA A N 1
ATOM 1074 C CA . ALA A 1 140 ? -7.617 7.672 11.094 1 89.25 140 ALA A CA 1
ATOM 1075 C C . ALA A 1 140 ? -6.129 7.574 10.766 1 89.25 140 ALA A C 1
ATOM 1077 O O . ALA A 1 140 ? -5.617 6.484 10.5 1 89.25 140 ALA A O 1
ATOM 1078 N N . VAL A 1 141 ? -5.441 8.688 10.797 1 87.5 141 VAL A N 1
ATOM 1079 C CA . VAL A 1 141 ? -4.012 8.719 10.508 1 87.5 141 VAL A CA 1
ATOM 1080 C C . VAL A 1 141 ? -3.264 7.828 11.5 1 87.5 141 VAL A C 1
ATOM 1082 O O . VAL A 1 141 ? -2.432 7.008 11.109 1 87.5 141 VAL A O 1
ATOM 1085 N N . TYR A 1 142 ? -3.646 7.945 12.695 1 84.5 142 TYR A N 1
ATOM 1086 C CA . TYR A 1 142 ? -3.01 7.164 13.75 1 84.5 142 TYR A CA 1
ATOM 1087 C C . TYR A 1 142 ? -3.209 5.672 13.523 1 84.5 142 TYR A C 1
ATOM 1089 O O . TYR A 1 142 ? -2.256 4.891 13.586 1 84.5 142 TYR A O 1
ATOM 1097 N N . ARG A 1 143 ? -4.375 5.27 13.25 1 88.81 143 ARG A N 1
ATOM 1098 C CA . ARG A 1 143 ? -4.688 3.857 13.078 1 88.81 143 ARG A CA 1
ATOM 1099 C C . ARG A 1 143 ? -3.996 3.295 11.836 1 88.81 143 ARG A C 1
ATOM 1101 O O . ARG A 1 143 ? -3.51 2.162 11.852 1 88.81 143 ARG A O 1
ATOM 1108 N N . LEU A 1 144 ? -3.932 4.09 10.82 1 92 144 LEU A N 1
ATOM 1109 C CA . LEU A 1 144 ? -3.301 3.645 9.586 1 92 144 LEU A CA 1
ATOM 1110 C C . LEU A 1 144 ? -1.795 3.482 9.766 1 92 144 LEU A C 1
ATOM 1112 O O . LEU A 1 144 ? -1.199 2.535 9.25 1 92 144 LEU A O 1
ATOM 1116 N N . ILE A 1 145 ? -1.191 4.352 10.523 1 88 145 ILE A N 1
ATOM 1117 C CA . ILE A 1 145 ? 0.25 4.305 10.742 1 88 145 ILE A CA 1
ATOM 1118 C C . ILE A 1 145 ? 0.584 3.178 11.719 1 88 145 ILE A C 1
ATOM 1120 O O . ILE A 1 145 ? 1.436 2.332 11.43 1 88 145 ILE A O 1
ATOM 1124 N N . ARG A 1 146 ? -0.168 3.062 12.789 1 85.31 146 ARG A N 1
ATOM 1125 C CA . ARG A 1 146 ? 0.132 2.09 13.836 1 85.31 146 ARG A CA 1
ATOM 1126 C C . ARG A 1 146 ? -0.133 0.667 13.352 1 85.31 146 ARG A C 1
ATOM 1128 O O . ARG A 1 146 ? 0.648 -0.245 13.633 1 85.31 146 ARG A O 1
ATOM 1135 N N . GLY A 1 147 ? -1.199 0.551 12.711 1 86.06 147 GLY A N 1
ATOM 1136 C CA . GLY A 1 147 ? -1.589 -0.771 12.25 1 86.06 147 GLY A CA 1
ATOM 1137 C C . GLY A 1 147 ? -0.915 -1.168 10.945 1 86.06 147 GLY A C 1
ATOM 1138 O O . GLY A 1 147 ? -1.005 -2.322 10.523 1 86.06 147 GLY A O 1
ATOM 1139 N N . HIS A 1 148 ? -0.258 -0.174 10.344 1 89.62 148 HIS A N 1
ATOM 1140 C CA . HIS A 1 148 ? 0.382 -0.398 9.055 1 89.62 148 HIS A CA 1
ATOM 1141 C C . HIS A 1 148 ? -0.613 -0.937 8.031 1 89.62 148 HIS A C 1
ATOM 1143 O O . HIS A 1 148 ? -0.341 -1.936 7.363 1 89.62 148 HIS A O 1
ATOM 1149 N N . HIS A 1 149 ? -1.768 -0.301 8.031 1 92.44 149 HIS A N 1
ATOM 1150 C CA . HIS A 1 149 ? -2.822 -0.68 7.098 1 92.44 149 HIS A CA 1
ATOM 1151 C C . HIS A 1 149 ? -2.832 0.232 5.875 1 92.44 149 HIS A C 1
ATOM 1153 O O . HIS A 1 149 ? -2.609 1.438 5.992 1 92.44 149 HIS A O 1
ATOM 1159 N N . LEU A 1 150 ? -3.191 -0.38 4.766 1 95.06 150 LEU A N 1
ATOM 1160 C CA . LEU A 1 150 ? -3.373 0.426 3.562 1 95.06 150 LEU A CA 1
ATOM 1161 C C . LEU A 1 150 ? -4.777 1.017 3.512 1 95.06 150 LEU A C 1
ATOM 1163 O O . LEU A 1 150 ? -5.031 1.962 2.762 1 95.06 150 LEU A O 1
ATOM 1167 N N . SER A 1 151 ? -5.633 0.38 4.25 1 96.38 151 SER A N 1
ATOM 1168 C CA . SER A 1 151 ? -7.004 0.877 4.32 1 96.38 151 SER A CA 1
ATOM 1169 C C . SER A 1 151 ? -7.719 0.36 5.562 1 96.38 151 SER A C 1
ATOM 1171 O O . SER A 1 151 ? -7.254 -0.587 6.203 1 96.38 151 SER A O 1
ATOM 1173 N N . LEU A 1 152 ? -8.742 1.083 5.891 1 96.75 152 LEU A N 1
ATOM 1174 C CA . LEU A 1 152 ? -9.633 0.697 6.977 1 96.75 152 LEU A CA 1
ATOM 1175 C C . LEU A 1 152 ? -11.07 0.55 6.477 1 96.75 152 LEU A C 1
ATOM 1177 O O . LEU A 1 152 ? -11.508 1.304 5.605 1 96.75 152 LEU A O 1
ATOM 1181 N N . LEU A 1 153 ? -11.719 -0.42 7.062 1 97.44 153 LEU A N 1
ATOM 1182 C CA . LEU A 1 153 ? -13.156 -0.504 6.824 1 97.44 153 LEU A CA 1
ATOM 1183 C C . LEU A 1 153 ? -13.906 0.525 7.664 1 97.44 153 LEU A C 1
ATOM 1185 O O . LEU A 1 153 ? -13.688 0.625 8.875 1 97.44 153 LEU A O 1
ATOM 1189 N N . VAL A 1 154 ? -14.695 1.268 7.012 1 98 154 VAL A N 1
ATOM 1190 C CA . VAL A 1 154 ? -15.445 2.312 7.699 1 98 154 VAL A CA 1
ATOM 1191 C C . VAL A 1 154 ? -16.797 1.762 8.156 1 98 154 VAL A C 1
ATOM 1193 O O . VAL A 1 154 ? -17.531 1.178 7.359 1 98 154 VAL A O 1
ATOM 1196 N N . MET A 1 155 ? -17.094 2.008 9.391 1 97.69 155 MET A N 1
ATOM 1197 C CA . MET A 1 155 ? -18.281 1.432 10.008 1 97.69 155 MET A CA 1
ATOM 1198 C C . MET A 1 155 ? -19.312 2.516 10.344 1 97.69 155 MET A C 1
ATOM 1200 O O . MET A 1 155 ? -18.938 3.631 10.719 1 97.69 155 MET A O 1
ATOM 1204 N N . ARG A 1 156 ? -20.516 2.189 10.156 1 97.12 156 ARG A N 1
ATOM 1205 C CA . ARG A 1 156 ? -21.672 2.922 10.688 1 97.12 156 ARG A CA 1
ATOM 1206 C C . ARG A 1 156 ? -22.766 1.965 11.156 1 97.12 156 ARG A C 1
ATOM 1208 O O . ARG A 1 156 ? -23.219 1.109 10.398 1 97.12 156 ARG A O 1
ATOM 1215 N N . ASN A 1 157 ? -23.172 2.057 12.445 1 95.25 157 ASN A N 1
ATOM 1216 C CA . ASN A 1 157 ? -24.203 1.196 13.016 1 95.25 157 ASN A CA 1
ATOM 1217 C C . ASN A 1 157 ? -23.875 -0.281 12.82 1 95.25 157 ASN A C 1
ATOM 1219 O O . ASN A 1 157 ? -24.703 -1.049 12.336 1 95.25 157 ASN A O 1
ATOM 1223 N N . ALA A 1 158 ? -22.609 -0.641 13 1 92.69 158 ALA A N 1
ATOM 1224 C CA . ALA A 1 158 ? -22.094 -2.008 13.008 1 92.69 158 ALA A CA 1
ATOM 1225 C C . ALA A 1 158 ? -22.109 -2.607 11.602 1 92.69 158 ALA A C 1
ATOM 1227 O O . ALA A 1 158 ? -22.062 -3.828 11.445 1 92.69 158 ALA A O 1
ATOM 1228 N N . GLU A 1 159 ? -22.203 -1.68 10.664 1 94.69 159 GLU A N 1
ATOM 1229 C CA . GLU A 1 159 ? -22.125 -2.115 9.273 1 94.69 159 GLU A CA 1
ATOM 1230 C C . GLU A 1 159 ? -20.984 -1.428 8.539 1 94.69 159 GLU A C 1
ATOM 1232 O O . GLU A 1 159 ? -20.672 -0.266 8.812 1 94.69 159 GLU A O 1
ATOM 1237 N N . ILE A 1 160 ? -20.438 -2.188 7.645 1 96.75 160 ILE A N 1
ATOM 1238 C CA . ILE A 1 160 ? -19.406 -1.603 6.785 1 96.75 160 ILE A CA 1
ATOM 1239 C C . ILE A 1 160 ? -20.062 -0.722 5.727 1 96.75 160 ILE A C 1
ATOM 1241 O O . ILE A 1 160 ? -20.938 -1.178 4.988 1 96.75 160 ILE A O 1
ATOM 1245 N N . ILE A 1 161 ? -19.562 0.589 5.621 1 97.25 161 ILE A N 1
ATOM 1246 C CA . ILE A 1 161 ? -20.25 1.481 4.688 1 97.25 161 ILE A CA 1
ATOM 1247 C C . ILE A 1 161 ? -19.25 2.031 3.678 1 97.25 161 ILE A C 1
ATOM 1249 O O . ILE A 1 161 ? -19.625 2.736 2.738 1 97.25 161 ILE A O 1
ATOM 1253 N N . GLY A 1 162 ? -17.969 1.743 3.852 1 97.31 162 GLY A N 1
ATOM 1254 C CA . GLY A 1 162 ? -16.953 2.25 2.938 1 97.31 162 GLY A CA 1
ATOM 1255 C C . GLY A 1 162 ? -15.555 1.819 3.307 1 97.31 162 GLY A C 1
ATOM 1256 O O . GLY A 1 162 ? -15.367 0.955 4.168 1 97.31 162 GLY A O 1
ATOM 1257 N N . VAL A 1 163 ? -14.648 2.342 2.59 1 97.88 163 VAL A N 1
ATOM 1258 C CA . VAL A 1 163 ? -13.234 2.068 2.805 1 97.88 163 VAL A CA 1
ATOM 1259 C C . VAL A 1 163 ? -12.461 3.383 2.889 1 97.88 163 VAL A C 1
ATOM 1261 O O . VAL A 1 163 ? -12.656 4.277 2.062 1 97.88 163 VAL A O 1
ATOM 1264 N N . LEU A 1 164 ? -11.672 3.557 3.938 1 97.44 164 LEU A N 1
ATOM 1265 C CA . LEU A 1 164 ? -10.742 4.676 4.031 1 97.44 164 LEU A CA 1
ATOM 1266 C C . LEU A 1 164 ? -9.32 4.23 3.693 1 97.44 164 LEU A C 1
ATOM 1268 O O . LEU A 1 164 ? -8.711 3.473 4.445 1 97.44 164 LEU A O 1
ATOM 1272 N N . ARG A 1 165 ? -8.828 4.754 2.652 1 96.75 165 ARG A N 1
ATOM 1273 C CA . ARG A 1 165 ? -7.492 4.348 2.221 1 96.75 165 ARG A CA 1
ATOM 1274 C C . ARG A 1 165 ? -6.43 5.289 2.771 1 96.75 165 ARG A C 1
ATOM 1276 O O . ARG A 1 165 ? -6.66 6.496 2.889 1 96.75 165 ARG A O 1
ATOM 1283 N N . LEU A 1 166 ? -5.293 4.699 3.02 1 96.12 166 LEU A N 1
ATOM 1284 C CA . LEU A 1 166 ? -4.117 5.473 3.402 1 96.12 166 LEU A CA 1
ATOM 1285 C C . LEU A 1 166 ? -3.824 6.559 2.371 1 96.12 166 LEU A C 1
ATOM 1287 O O . LEU A 1 166 ? -3.508 7.695 2.73 1 96.12 166 LEU A O 1
ATOM 1291 N N . SER A 1 167 ? -3.996 6.227 1.127 1 95.5 167 SER A N 1
ATOM 1292 C CA . SER A 1 167 ? -3.693 7.152 0.04 1 95.5 167 SER A CA 1
ATOM 1293 C C . SER A 1 167 ? -4.66 8.328 0.03 1 95.5 167 SER A C 1
ATOM 1295 O O . SER A 1 167 ? -4.281 9.453 -0.317 1 95.5 167 SER A O 1
ATOM 1297 N N . ASP A 1 168 ? -5.898 8.078 0.386 1 93.94 168 ASP A N 1
ATOM 1298 C CA . ASP A 1 168 ? -6.863 9.172 0.467 1 93.94 168 ASP A CA 1
ATOM 1299 C C . ASP A 1 168 ? -6.535 10.109 1.626 1 93.94 168 ASP A C 1
ATOM 1301 O O . ASP A 1 168 ? -6.629 11.336 1.489 1 93.94 168 ASP A O 1
ATOM 1305 N N . VAL A 1 169 ? -6.191 9.516 2.707 1 92.81 169 VAL A N 1
ATOM 1306 C CA . VAL A 1 169 ? -5.801 10.32 3.865 1 92.81 169 VAL A CA 1
ATOM 1307 C C . VAL A 1 169 ? -4.543 11.117 3.539 1 92.81 169 VAL A C 1
ATOM 1309 O O . VAL A 1 169 ? -4.465 12.312 3.846 1 92.81 169 VAL A O 1
ATOM 1312 N N . PHE A 1 170 ? -3.633 10.5 2.934 1 93.56 170 PHE A N 1
ATOM 1313 C CA . PHE A 1 170 ? -2.396 11.156 2.527 1 93.56 170 PHE A CA 1
ATOM 1314 C C . PHE A 1 170 ? -2.688 12.359 1.633 1 93.56 170 PHE A C 1
ATOM 1316 O O . PHE A 1 170 ? -2.162 13.453 1.857 1 93.56 170 PHE A O 1
ATOM 1323 N N . LYS A 1 171 ? -3.504 12.141 0.639 1 92.31 171 LYS A N 1
ATOM 1324 C CA . LYS A 1 171 ? -3.885 13.211 -0.273 1 92.31 171 LYS A CA 1
ATOM 1325 C C . LYS A 1 171 ? -4.52 14.375 0.483 1 92.31 171 LYS A C 1
ATOM 1327 O O . LYS A 1 171 ? -4.203 15.539 0.22 1 92.31 171 LYS A O 1
ATOM 1332 N N . ALA A 1 172 ? -5.383 14.07 1.406 1 89.38 172 ALA A N 1
ATOM 1333 C CA . ALA A 1 172 ? -6.066 15.102 2.184 1 89.38 172 ALA A CA 1
ATOM 1334 C C . ALA A 1 172 ? -5.074 15.898 3.031 1 89.38 172 ALA A C 1
ATOM 1336 O O . ALA A 1 172 ? -5.133 17.125 3.078 1 89.38 172 ALA A O 1
ATOM 1337 N N . VAL A 1 173 ? -4.164 15.188 3.672 1 88 173 VAL A N 1
ATOM 1338 C CA . VAL A 1 173 ? -3.168 15.836 4.52 1 88 173 VAL A CA 1
ATOM 1339 C C . VAL A 1 173 ? -2.248 16.703 3.666 1 88 173 VAL A C 1
ATOM 1341 O O . VAL A 1 173 ? -1.923 17.828 4.043 1 88 173 VAL A O 1
ATOM 1344 N N . ASN A 1 174 ? -1.851 16.172 2.549 1 90.69 174 ASN A N 1
ATOM 1345 C CA . ASN A 1 174 ? -1.004 16.938 1.635 1 90.69 174 ASN A CA 1
ATOM 1346 C C . ASN A 1 174 ? -1.683 18.219 1.182 1 90.69 174 ASN A C 1
ATOM 1348 O O . ASN A 1 174 ? -1.048 19.281 1.129 1 90.69 174 ASN A O 1
ATOM 1352 N N . THR A 1 175 ? -2.918 18.141 0.841 1 87.81 175 THR A N 1
ATOM 1353 C CA . THR A 1 175 ? -3.688 19.297 0.398 1 87.81 175 THR A CA 1
ATOM 1354 C C . THR A 1 175 ? -3.791 20.328 1.511 1 87.81 175 THR A C 1
ATOM 1356 O O . THR A 1 175 ? -3.643 21.531 1.264 1 87.81 175 THR A O 1
ATOM 1359 N N . MET A 1 176 ? -3.947 19.859 2.697 1 84.31 176 MET A N 1
ATOM 1360 C CA . MET A 1 176 ? -4.059 20.75 3.85 1 84.31 176 MET A CA 1
ATOM 1361 C C . MET A 1 176 ? -2.752 21.5 4.094 1 84.31 176 MET A C 1
ATOM 1363 O O . MET A 1 176 ? -2.758 22.703 4.328 1 84.31 176 MET A O 1
ATOM 1367 N N . ILE A 1 177 ? -1.715 20.797 4.094 1 86.31 177 ILE A N 1
ATOM 1368 C CA . ILE A 1 177 ? -0.402 21.391 4.332 1 86.31 177 ILE A CA 1
ATOM 1369 C C . ILE A 1 177 ? -0.087 22.406 3.24 1 86.31 177 ILE A C 1
ATOM 1371 O O . ILE A 1 177 ? 0.385 23.516 3.525 1 86.31 177 ILE A O 1
ATOM 1375 N N . ALA A 1 178 ? -0.434 22.078 2.02 1 86.44 178 ALA A N 1
ATOM 1376 C CA . ALA A 1 178 ? -0.146 22.953 0.884 1 86.44 178 ALA A CA 1
ATOM 1377 C C . ALA A 1 178 ? -0.996 24.219 0.934 1 86.44 178 ALA A C 1
ATOM 1379 O O . ALA A 1 178 ? -0.584 25.281 0.439 1 86.44 178 ALA A O 1
ATOM 1380 N N . ALA A 1 179 ? -2.062 24.141 1.552 1 83.94 179 ALA A N 1
ATOM 1381 C CA . ALA A 1 179 ? -2.998 25.25 1.586 1 83.94 179 ALA A CA 1
ATOM 1382 C C . ALA A 1 179 ? -2.668 26.203 2.729 1 83.94 179 ALA A C 1
ATOM 1384 O O . ALA A 1 179 ? -3.148 27.344 2.756 1 83.94 179 ALA A O 1
ATOM 1385 N N . THR A 1 180 ? -1.893 25.703 3.721 1 81.25 180 THR A N 1
ATOM 1386 C CA . THR A 1 180 ? -1.592 26.531 4.887 1 81.25 180 THR A CA 1
ATOM 1387 C C . THR A 1 180 ? -0.507 27.547 4.562 1 81.25 180 THR A C 1
ATOM 1389 O O . THR A 1 180 ? 0.593 27.188 4.141 1 81.25 180 THR A O 1
ATOM 1392 N N . LYS A 1 181 ? -0.95 28.844 4.637 1 73.69 181 LYS A N 1
ATOM 1393 C CA . LYS A 1 181 ? -0.033 29.953 4.359 1 73.69 181 LYS A CA 1
ATOM 1394 C C . LYS A 1 181 ? 0.973 30.125 5.492 1 73.69 181 LYS A C 1
ATOM 1396 O O . LYS A 1 181 ? 0.664 29.844 6.652 1 73.69 181 LYS A O 1
ATOM 1401 N N . ARG A 1 182 ? 2.27 30.438 5.059 1 68.06 182 ARG A N 1
ATOM 1402 C CA . ARG A 1 182 ? 3.316 30.672 6.047 1 68.06 182 ARG A CA 1
ATOM 1403 C C . ARG A 1 182 ? 2.947 31.844 6.957 1 68.06 182 ARG A C 1
ATOM 1405 O O . ARG A 1 182 ? 2.426 32.875 6.492 1 68.06 182 ARG A O 1
ATOM 1412 N N . GLN A 1 183 ? 2.674 31.469 8.234 1 58.97 183 GLN A N 1
ATOM 1413 C CA . GLN A 1 183 ? 2.461 32.594 9.125 1 58.97 183 GLN A CA 1
ATOM 1414 C C . GLN A 1 183 ? 3.732 33.438 9.273 1 58.97 183 GLN A C 1
ATOM 1416 O O . GLN A 1 183 ? 4.828 32.875 9.414 1 58.97 183 GLN A O 1
ATOM 1421 N N . PRO A 1 184 ? 3.67 34.656 8.844 1 55.91 184 PRO A N 1
ATOM 1422 C CA . PRO A 1 184 ? 4.824 35.562 9.008 1 55.91 184 PRO A CA 1
ATOM 1423 C C . PRO A 1 184 ? 5.469 35.438 10.391 1 55.91 184 PRO A C 1
ATOM 1425 O O . PRO A 1 184 ? 4.77 35.219 11.383 1 55.91 184 PRO A O 1
ATOM 1428 N N . THR A 1 185 ? 6.633 34.719 10.461 1 53.44 185 THR A N 1
ATOM 1429 C CA . THR A 1 185 ? 7.367 34.812 11.719 1 53.44 185 THR A CA 1
ATOM 1430 C C . THR A 1 185 ? 7.23 36.188 12.359 1 53.44 185 THR A C 1
ATOM 1432 O O . THR A 1 185 ? 7.438 37.188 11.695 1 53.44 185 THR A O 1
ATOM 1435 N N . PRO A 1 186 ? 6.488 36.219 13.508 1 52.12 186 PRO A N 1
ATOM 1436 C CA . PRO A 1 186 ? 6.426 37.562 14.102 1 52.12 186 PRO A CA 1
ATOM 1437 C C . PRO A 1 186 ? 7.762 38.312 14.039 1 52.12 186 PRO A C 1
ATOM 1439 O O . PRO A 1 186 ? 8.82 37.688 14.234 1 52.12 186 PRO A O 1
ATOM 1442 N N . ALA A 1 187 ? 7.809 39.562 13.539 1 48.97 187 ALA A N 1
ATOM 1443 C CA . ALA A 1 187 ? 8.961 40.438 13.641 1 48.97 187 ALA A CA 1
ATOM 1444 C C . ALA A 1 187 ? 9.406 40.594 15.094 1 48.97 187 ALA A C 1
ATOM 1446 O O . ALA A 1 187 ? 8.578 40.594 16.016 1 48.97 187 ALA A O 1
ATOM 1447 N N . MET B 1 1 ? 6.156 -26.625 -30.391 1 21.12 1 MET B N 1
ATOM 1448 C CA . MET B 1 1 ? 5.02 -26.016 -29.703 1 21.12 1 MET B CA 1
ATOM 1449 C C . MET B 1 1 ? 5.477 -25.219 -28.5 1 21.12 1 MET B C 1
ATOM 1451 O O . MET B 1 1 ? 6.148 -25.75 -27.609 1 21.12 1 MET B O 1
ATOM 1455 N N . LYS B 1 2 ? 5.836 -23.906 -28.594 1 33.62 2 LYS B N 1
ATOM 1456 C CA . LYS B 1 2 ? 6.566 -23 -27.703 1 33.62 2 LYS B CA 1
ATOM 1457 C C . LYS B 1 2 ? 6.035 -23.094 -26.266 1 33.62 2 LYS B C 1
ATOM 1459 O O . LYS B 1 2 ? 4.867 -22.781 -26.016 1 33.62 2 LYS B O 1
ATOM 1464 N N . ILE B 1 3 ? 6.199 -24.109 -25.562 1 39.16 3 ILE B N 1
ATOM 1465 C CA . ILE B 1 3 ? 5.828 -24.578 -24.234 1 39.16 3 ILE B CA 1
ATOM 1466 C C . ILE B 1 3 ? 6.059 -23.469 -23.203 1 39.16 3 ILE B C 1
ATOM 1468 O O . ILE B 1 3 ? 7.203 -23.156 -22.875 1 39.16 3 ILE B O 1
ATOM 1472 N N . PRO B 1 4 ? 5.363 -22.219 -23.016 1 41.22 4 PRO B N 1
ATOM 1473 C CA . PRO B 1 4 ? 5.465 -20.781 -22.781 1 41.22 4 PRO B CA 1
ATOM 1474 C C . PRO B 1 4 ? 5.746 -20.422 -21.328 1 41.22 4 PRO B C 1
ATOM 1476 O O . PRO B 1 4 ? 6.738 -19.75 -21.031 1 41.22 4 PRO B O 1
ATOM 1479 N N . ASN B 1 5 ? 4.738 -19.484 -20.422 1 52.25 5 ASN B N 1
ATOM 1480 C CA . ASN B 1 5 ? 4.641 -18.328 -19.531 1 52.25 5 ASN B CA 1
ATOM 1481 C C . ASN B 1 5 ? 5.059 -18.688 -18.109 1 52.25 5 ASN B C 1
ATOM 1483 O O . ASN B 1 5 ? 5.816 -17.953 -17.484 1 52.25 5 ASN B O 1
ATOM 1487 N N . MET B 1 6 ? 4.539 -19.891 -17.672 1 56.47 6 MET B N 1
ATOM 1488 C CA . MET B 1 6 ? 4.867 -20.172 -16.281 1 56.47 6 MET B CA 1
ATOM 1489 C C . MET B 1 6 ? 6.363 -20.406 -16.109 1 56.47 6 MET B C 1
ATOM 1491 O O . MET B 1 6 ? 6.949 -19.984 -15.109 1 56.47 6 MET B O 1
ATOM 1495 N N . GLU B 1 7 ? 6.969 -21.125 -17.047 1 60 7 GLU B N 1
ATOM 1496 C CA . GLU B 1 7 ? 8.406 -21.359 -16.969 1 60 7 GLU B CA 1
ATOM 1497 C C . GLU B 1 7 ? 9.18 -20.047 -16.922 1 60 7 GLU B C 1
ATOM 1499 O O . GLU B 1 7 ? 10.188 -19.938 -16.234 1 60 7 GLU B O 1
ATOM 1504 N N . VAL B 1 8 ? 8.602 -19.188 -17.578 1 61.19 8 VAL B N 1
ATOM 1505 C CA . VAL B 1 8 ? 9.281 -17.891 -17.625 1 61.19 8 VAL B CA 1
ATOM 1506 C C . VAL B 1 8 ? 9.242 -17.234 -16.25 1 61.19 8 VAL B C 1
ATOM 1508 O O . VAL B 1 8 ? 10.234 -16.656 -15.805 1 61.19 8 VAL B O 1
ATOM 1511 N N . VAL B 1 9 ? 8.141 -17.438 -15.586 1 63.31 9 VAL B N 1
ATOM 1512 C CA . VAL B 1 9 ? 8.039 -16.781 -14.281 1 63.31 9 VAL B CA 1
ATOM 1513 C C . VAL B 1 9 ? 8.922 -17.516 -13.273 1 63.31 9 VAL B C 1
ATOM 1515 O O . VAL B 1 9 ? 9.531 -16.906 -12.406 1 63.31 9 VAL B O 1
ATOM 1518 N N . ALA B 1 10 ? 8.992 -18.859 -13.555 1 65.31 10 ALA B N 1
ATOM 1519 C CA . ALA B 1 10 ? 9.844 -19.641 -12.664 1 65.31 10 ALA B CA 1
ATOM 1520 C C . ALA B 1 10 ? 11.305 -19.234 -12.797 1 65.31 10 ALA B C 1
ATOM 1522 O O . ALA B 1 10 ? 12.094 -19.422 -11.875 1 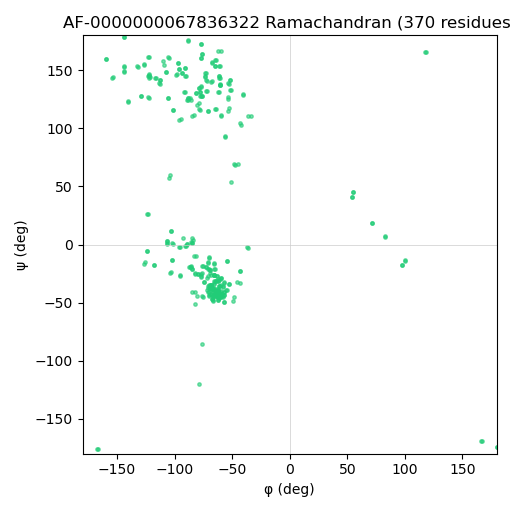65.31 10 ALA B O 1
ATOM 1523 N N . MET B 1 11 ? 11.531 -18.594 -13.828 1 73.31 11 MET B N 1
ATOM 1524 C CA . MET B 1 11 ? 12.922 -18.219 -14.086 1 73.31 11 MET B CA 1
ATOM 1525 C C . MET B 1 11 ? 13.141 -16.734 -13.844 1 73.31 11 MET B C 1
ATOM 1527 O O . MET B 1 11 ? 14.266 -16.234 -13.938 1 73.31 11 MET B O 1
ATOM 1531 N N . MET B 1 12 ? 12.078 -16.141 -13.406 1 81.56 12 MET B N 1
ATOM 1532 C CA . MET B 1 12 ? 12.164 -14.695 -13.234 1 81.56 12 MET B CA 1
ATOM 1533 C C . MET B 1 12 ? 12.938 -14.344 -11.969 1 81.56 12 MET B C 1
ATOM 1535 O O . MET B 1 12 ? 12.797 -15.008 -10.945 1 81.56 12 MET B O 1
ATOM 1539 N N . ARG B 1 13 ? 13.805 -13.352 -12.195 1 90.56 13 ARG B N 1
ATOM 1540 C CA . ARG B 1 13 ? 14.539 -12.773 -11.078 1 90.56 13 ARG B CA 1
ATOM 1541 C C . ARG B 1 13 ? 13.992 -11.398 -10.711 1 90.56 13 ARG B C 1
ATOM 1543 O O . ARG B 1 13 ? 13.258 -10.789 -11.492 1 90.56 13 ARG B O 1
ATOM 1550 N N . VAL B 1 14 ? 14.312 -10.984 -9.516 1 94.56 14 VAL B N 1
ATOM 1551 C CA . VAL B 1 14 ? 13.875 -9.688 -9.008 1 94.56 14 VAL B CA 1
ATOM 1552 C C . VAL B 1 14 ? 14.258 -8.594 -10 1 94.56 14 VAL B C 1
ATOM 1554 O O . VAL B 1 14 ? 13.469 -7.684 -10.258 1 94.56 14 VAL B O 1
ATOM 1557 N N . SER B 1 15 ? 15.352 -8.75 -10.664 1 96.12 15 SER B N 1
ATOM 1558 C CA . SER B 1 15 ? 15.844 -7.723 -11.578 1 96.12 15 SER B CA 1
ATOM 1559 C C . SER B 1 15 ? 14.961 -7.621 -12.82 1 96.12 15 SER B C 1
ATOM 1561 O O . SER B 1 15 ? 14.945 -6.59 -13.492 1 96.12 15 SER B O 1
ATOM 1563 N N . ASP B 1 16 ? 14.219 -8.672 -13.102 1 93.88 16 ASP B N 1
ATOM 1564 C CA . ASP B 1 16 ? 13.336 -8.664 -14.266 1 93.88 16 ASP B CA 1
ATOM 1565 C C . ASP B 1 16 ? 12.094 -7.824 -14.008 1 93.88 16 ASP B C 1
ATOM 1567 O O . ASP B 1 16 ? 11.43 -7.379 -14.953 1 93.88 16 ASP B O 1
ATOM 1571 N N . LEU B 1 17 ? 11.797 -7.566 -12.703 1 94.62 17 LEU B N 1
ATOM 1572 C CA . LEU B 1 17 ? 10.523 -6.949 -12.367 1 94.62 17 LEU B CA 1
ATOM 1573 C C . LEU B 1 17 ? 10.734 -5.598 -11.695 1 94.62 17 LEU B C 1
ATOM 1575 O O . LEU B 1 17 ? 9.812 -4.781 -11.633 1 94.62 17 LEU B O 1
ATOM 1579 N N . MET B 1 18 ? 11.898 -5.332 -11.195 1 97.06 18 MET B N 1
ATOM 1580 C CA . MET B 1 18 ? 12.133 -4.129 -10.406 1 97.06 18 MET B CA 1
ATOM 1581 C C . MET B 1 18 ? 11.961 -2.875 -11.266 1 97.06 18 MET B C 1
ATOM 1583 O O . MET B 1 18 ? 12.086 -2.934 -12.492 1 97.06 18 MET B O 1
ATOM 1587 N N . VAL B 1 19 ? 11.625 -1.831 -10.641 1 96.5 19 VAL B N 1
ATOM 1588 C CA . VAL B 1 19 ? 11.641 -0.5 -11.234 1 96.5 19 VAL B CA 1
ATOM 1589 C C . VAL B 1 19 ? 13.016 0.134 -11.055 1 96.5 19 VAL B C 1
ATOM 1591 O O . VAL B 1 19 ? 13.555 0.156 -9.945 1 96.5 19 VAL B O 1
ATOM 1594 N N . SER B 1 20 ? 13.562 0.542 -12.117 1 96.5 20 SER B N 1
ATOM 1595 C CA . SER B 1 20 ? 14.883 1.169 -12.039 1 96.5 20 SER B CA 1
ATOM 1596 C C . SER B 1 20 ? 14.828 2.471 -11.25 1 96.5 20 SER B C 1
ATOM 1598 O O . SER B 1 20 ? 13.758 3.07 -11.094 1 96.5 20 SER B O 1
ATOM 1600 N N . LEU B 1 21 ? 15.977 2.85 -10.781 1 95.94 21 LEU B N 1
ATOM 1601 C CA . LEU B 1 21 ? 16.047 4.035 -9.938 1 95.94 21 LEU B CA 1
ATOM 1602 C C . LEU B 1 21 ? 15.578 5.273 -10.688 1 95.94 21 LEU B C 1
ATOM 1604 O O . LEU B 1 21 ? 14.867 6.113 -10.125 1 95.94 21 LEU B O 1
ATOM 1608 N N . GLU B 1 22 ? 15.867 5.352 -11.945 1 93.25 22 GLU B N 1
ATOM 1609 C CA . GLU B 1 22 ? 15.531 6.535 -12.734 1 93.25 22 GLU B CA 1
ATOM 1610 C C . GLU B 1 22 ? 14.031 6.617 -12.992 1 93.25 22 GLU B C 1
ATOM 1612 O O . GLU B 1 22 ? 13.508 7.695 -13.281 1 93.25 22 GLU B O 1
ATOM 1617 N N . ASP B 1 23 ? 13.367 5.492 -12.852 1 93.19 23 ASP B N 1
ATOM 1618 C CA . ASP B 1 23 ? 11.938 5.441 -13.164 1 93.19 23 ASP B CA 1
ATOM 1619 C C . ASP B 1 23 ? 11.094 5.488 -11.891 1 93.19 23 ASP B C 1
ATOM 1621 O O . ASP B 1 23 ? 9.867 5.379 -11.945 1 93.19 23 ASP B O 1
ATOM 1625 N N . TYR B 1 24 ? 11.742 5.578 -10.742 1 95.12 24 TYR B N 1
ATOM 1626 C CA . TYR B 1 24 ? 11.016 5.676 -9.477 1 95.12 24 TYR B CA 1
ATOM 1627 C C . TYR B 1 24 ? 11.117 7.086 -8.906 1 95.12 24 TYR B C 1
ATOM 1629 O O . TYR B 1 24 ? 12.125 7.77 -9.086 1 95.12 24 TYR B O 1
ATOM 1637 N N . SER B 1 25 ? 10.102 7.496 -8.227 1 93.81 25 SER B N 1
ATOM 1638 C CA . SER B 1 25 ? 10.07 8.828 -7.633 1 93.81 25 SER B CA 1
ATOM 1639 C C . SER B 1 25 ? 11.211 9.016 -6.633 1 93.81 25 SER B C 1
ATOM 1641 O O . SER B 1 25 ? 11.5 8.117 -5.84 1 93.81 25 SER B O 1
ATOM 1643 N N . HIS B 1 26 ? 11.852 10.18 -6.684 1 95.06 26 HIS B N 1
ATOM 1644 C CA . HIS B 1 26 ? 12.953 10.445 -5.77 1 95.06 26 HIS B CA 1
ATOM 1645 C C . HIS B 1 26 ? 12.961 11.906 -5.332 1 95.06 26 HIS B C 1
ATOM 1647 O O . HIS B 1 26 ? 12.461 12.773 -6.047 1 95.06 26 HIS B O 1
ATOM 1653 N N . VAL B 1 27 ? 13.461 12.148 -4.242 1 97.12 27 VAL B N 1
ATOM 1654 C CA . VAL B 1 27 ? 13.758 13.469 -3.703 1 97.12 27 VAL B CA 1
ATOM 1655 C C . VAL B 1 27 ? 15.219 13.539 -3.27 1 97.12 27 VAL B C 1
ATOM 1657 O O . VAL B 1 27 ? 15.836 12.516 -2.979 1 97.12 27 VAL B O 1
ATOM 1660 N N . ALA B 1 28 ? 15.727 14.75 -3.271 1 97.25 28 ALA B N 1
ATOM 1661 C CA . ALA B 1 28 ? 17.125 14.945 -2.887 1 97.25 28 ALA B CA 1
ATOM 1662 C C . ALA B 1 28 ? 17.25 15.203 -1.387 1 97.25 28 ALA B C 1
ATOM 1664 O O . ALA B 1 28 ? 16.312 15.703 -0.757 1 97.25 28 ALA B O 1
ATOM 1665 N N . VAL B 1 29 ? 18.406 14.812 -0.888 1 96.06 29 VAL B N 1
ATOM 1666 C CA . VAL B 1 29 ? 18.719 15.234 0.473 1 96.06 29 VAL B CA 1
ATOM 1667 C C . VAL B 1 29 ? 18.547 16.734 0.605 1 96.06 29 VAL B C 1
ATOM 1669 O O . VAL B 1 29 ? 18.781 17.484 -0.35 1 96.06 29 VAL B O 1
ATOM 1672 N N . GLY B 1 30 ? 18.031 17.125 1.751 1 96.62 30 GLY B N 1
ATOM 1673 C CA . GLY B 1 30 ? 17.766 18.531 1.97 1 96.62 30 GLY B CA 1
ATOM 1674 C C . GLY B 1 30 ? 16.312 18.906 1.697 1 96.62 30 G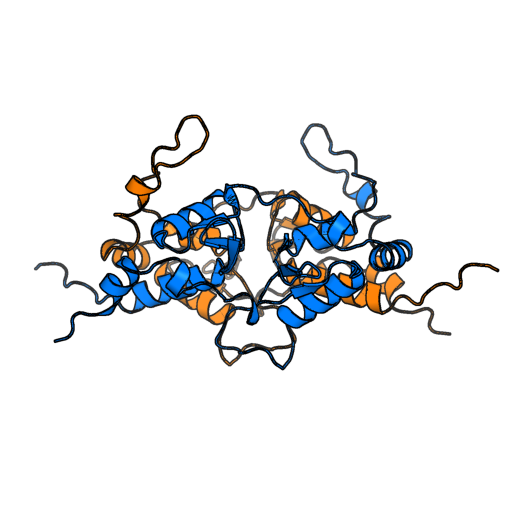LY B C 1
ATOM 1675 O O . GLY B 1 30 ? 15.859 19.984 2.111 1 96.62 30 GLY B O 1
ATOM 1676 N N . SER B 1 31 ? 15.602 18.062 0.979 1 97.5 31 SER B N 1
ATOM 1677 C CA . SER B 1 31 ? 14.195 18.328 0.723 1 97.5 31 SER B CA 1
ATOM 1678 C C . SER B 1 31 ? 13.398 18.375 2.021 1 97.5 31 SER B C 1
ATOM 1680 O O . SER B 1 31 ? 13.688 17.625 2.961 1 97.5 31 SER B O 1
ATOM 1682 N N . SER B 1 32 ? 12.391 19.234 2.092 1 97.31 32 SER B N 1
ATOM 1683 C CA . SER B 1 32 ? 11.469 19.266 3.223 1 97.31 32 SER B CA 1
ATOM 1684 C C . SER B 1 32 ? 10.453 18.141 3.145 1 97.31 32 SER B C 1
ATOM 1686 O O . SER B 1 32 ? 10.258 17.531 2.084 1 97.31 32 SER B O 1
ATOM 1688 N N . LEU B 1 33 ? 9.883 17.875 4.281 1 96.44 33 LEU B N 1
ATOM 1689 C CA . LEU B 1 33 ? 8.797 16.906 4.293 1 96.44 33 LEU B CA 1
ATOM 1690 C C . LEU B 1 33 ? 7.672 17.328 3.363 1 96.44 33 LEU B C 1
ATOM 1692 O O . LEU B 1 33 ? 7.035 16.5 2.723 1 96.44 33 LEU B O 1
ATOM 1696 N N . GLN B 1 34 ? 7.434 18.594 3.291 1 95.44 34 GLN B N 1
ATOM 1697 C CA . GLN B 1 34 ? 6.434 19.094 2.355 1 95.44 34 GLN B CA 1
ATOM 1698 C C . GLN B 1 34 ? 6.797 18.734 0.917 1 95.44 34 GLN B C 1
ATOM 1700 O O . GLN B 1 34 ? 5.941 18.312 0.137 1 95.44 34 GLN B O 1
ATOM 1705 N N . ASP B 1 35 ? 8.062 18.891 0.573 1 96.62 35 ASP B N 1
ATOM 1706 C CA . ASP B 1 35 ? 8.539 18.484 -0.749 1 96.62 35 ASP B CA 1
ATOM 1707 C C . ASP B 1 35 ? 8.305 17 -0.99 1 96.62 35 ASP B C 1
ATOM 1709 O O . ASP B 1 35 ? 7.887 16.594 -2.078 1 96.62 35 ASP B O 1
ATOM 1713 N N . VAL B 1 36 ? 8.586 16.234 0.016 1 97.31 36 VAL B N 1
ATOM 1714 C CA . VAL B 1 36 ? 8.445 14.789 -0.059 1 97.31 36 VAL B CA 1
ATOM 1715 C C . VAL B 1 36 ? 6.977 14.43 -0.295 1 97.31 36 VAL B C 1
ATOM 1717 O O . VAL B 1 36 ? 6.664 13.609 -1.159 1 97.31 36 VAL B O 1
ATOM 1720 N N . MET B 1 37 ? 6.113 15.07 0.433 1 96.12 37 MET B N 1
ATOM 1721 C CA . MET B 1 37 ? 4.684 14.797 0.304 1 96.12 37 MET B CA 1
ATOM 1722 C C . MET B 1 37 ? 4.188 15.141 -1.097 1 96.12 37 MET B C 1
ATOM 1724 O O . MET B 1 37 ? 3.418 14.383 -1.69 1 96.12 37 MET B O 1
ATOM 1728 N N . GLN B 1 38 ? 4.695 16.203 -1.592 1 94.81 38 GLN B N 1
ATOM 1729 C CA . GLN B 1 38 ? 4.297 16.609 -2.936 1 94.81 38 GLN B CA 1
ATOM 1730 C C . GLN B 1 38 ? 4.789 15.609 -3.979 1 94.81 38 GLN B C 1
ATOM 1732 O O . GLN B 1 38 ? 4.055 15.258 -4.906 1 94.81 38 GLN B O 1
ATOM 1737 N N . ALA B 1 39 ? 5.977 15.203 -3.83 1 95 39 ALA B N 1
ATOM 1738 C CA . ALA B 1 39 ? 6.555 14.25 -4.777 1 95 39 ALA B CA 1
ATOM 1739 C C . ALA B 1 39 ? 5.777 12.938 -4.781 1 95 39 ALA B C 1
ATOM 1741 O O . ALA B 1 39 ? 5.465 12.398 -5.848 1 95 39 ALA B O 1
ATOM 1742 N N . VAL B 1 40 ? 5.43 12.453 -3.627 1 95.25 40 VAL B N 1
ATOM 1743 C CA . VAL B 1 40 ? 4.73 11.18 -3.525 1 95.25 40 VAL B CA 1
ATOM 1744 C C . VAL B 1 40 ? 3.305 11.328 -4.055 1 95.25 40 VAL B C 1
ATOM 1746 O O . VAL B 1 40 ? 2.793 10.438 -4.738 1 95.25 40 VAL B O 1
ATOM 1749 N N . ALA B 1 41 ? 2.721 12.453 -3.693 1 93.31 41 ALA B N 1
ATOM 1750 C CA . ALA B 1 41 ? 1.379 12.703 -4.215 1 93.31 41 ALA B CA 1
ATOM 1751 C C . ALA B 1 41 ? 1.369 12.672 -5.742 1 93.31 41 ALA B C 1
ATOM 1753 O O . ALA B 1 41 ? 0.477 12.078 -6.352 1 93.31 41 ALA B O 1
ATOM 1754 N N . THR B 1 42 ? 2.369 13.234 -6.297 1 92 42 THR B N 1
ATOM 1755 C CA . THR B 1 42 ? 2.479 13.258 -7.75 1 92 42 THR B CA 1
ATOM 1756 C C . THR B 1 42 ? 2.715 11.859 -8.305 1 92 42 THR B C 1
ATOM 1758 O O . THR B 1 42 ? 2.143 11.484 -9.336 1 92 42 THR B O 1
ATOM 1761 N N . ALA B 1 43 ? 3.477 11.117 -7.641 1 91.12 43 ALA B N 1
ATOM 1762 C CA . ALA B 1 43 ? 3.811 9.766 -8.094 1 91.12 43 ALA B CA 1
ATOM 1763 C C . ALA B 1 43 ? 2.605 8.836 -7.98 1 91.12 43 ALA B C 1
ATOM 1765 O O . ALA B 1 43 ? 2.43 7.941 -8.812 1 91.12 43 ALA B O 1
ATOM 1766 N N . MET B 1 44 ? 1.813 9.031 -6.98 1 90.62 44 MET B N 1
ATOM 1767 C CA . MET B 1 44 ? 0.674 8.172 -6.688 1 90.62 44 MET B CA 1
ATOM 1768 C C . MET B 1 44 ? -0.511 8.508 -7.586 1 90.62 44 MET B C 1
ATOM 1770 O O . MET B 1 44 ? -1.408 7.688 -7.773 1 90.62 44 MET B O 1
ATOM 1774 N N . MET B 1 45 ? -0.461 9.75 -8 1 87.5 45 MET B N 1
ATOM 1775 C CA . MET B 1 45 ? -1.555 10.266 -8.82 1 87.5 45 MET B CA 1
ATOM 1776 C C . MET B 1 45 ? -1.033 11.227 -9.883 1 87.5 45 MET B C 1
ATOM 1778 O O . MET B 1 45 ? 0.176 11.43 -10.008 1 87.5 45 MET B O 1
ATOM 1782 N N . GLY B 1 46 ? -1.931 11.688 -10.648 1 82.38 46 GLY B N 1
ATOM 1783 C CA . GLY B 1 46 ? -1.578 12.711 -11.625 1 82.38 46 GLY B CA 1
ATOM 1784 C C . GLY B 1 46 ? -1.803 12.266 -13.055 1 82.38 46 GLY B C 1
ATOM 1785 O O . GLY B 1 46 ? -1.917 11.07 -13.328 1 82.38 46 GLY B O 1
ATOM 1786 N N . PRO B 1 47 ? -1.791 13.18 -13.922 1 79.69 47 PRO B N 1
ATOM 1787 C CA . PRO B 1 47 ? -2.182 12.938 -15.312 1 79.69 47 PRO B CA 1
ATOM 1788 C C . PRO B 1 47 ? -1.097 12.219 -16.109 1 79.69 47 PRO B C 1
ATOM 1790 O O . PRO B 1 47 ? -1.39 11.602 -17.141 1 79.69 47 PRO B O 1
ATOM 1793 N N . ALA B 1 48 ? 0.057 12.367 -15.695 1 76.69 48 ALA B N 1
ATOM 1794 C CA . ALA B 1 48 ? 1.17 11.82 -16.469 1 76.69 48 ALA B CA 1
ATOM 1795 C C . ALA B 1 48 ? 1.388 10.344 -16.125 1 76.69 48 ALA B C 1
ATOM 1797 O O . ALA B 1 48 ? 2.223 9.68 -16.75 1 76.69 48 ALA B O 1
ATOM 1798 N N . ALA B 1 49 ? 0.526 9.82 -15.328 1 75.62 49 ALA B N 1
ATOM 1799 C CA . ALA B 1 49 ? 0.732 8.453 -14.883 1 75.62 49 ALA B CA 1
ATOM 1800 C C . ALA B 1 49 ? 0.317 7.453 -15.953 1 75.62 49 ALA B C 1
ATOM 1802 O O . ALA B 1 49 ? -0.692 7.648 -16.641 1 75.62 49 ALA B O 1
ATOM 1803 N N . ASP B 1 50 ? 1.197 6.379 -16.219 1 80.81 50 ASP B N 1
ATOM 1804 C CA . ASP B 1 50 ? 0.847 5.27 -17.109 1 80.81 50 ASP B CA 1
ATOM 1805 C C . ASP B 1 50 ? -0.202 4.367 -16.469 1 80.81 50 ASP B C 1
ATOM 1807 O O . ASP B 1 50 ? 0.089 3.66 -15.492 1 80.81 50 ASP B O 1
ATOM 1811 N N . PRO B 1 51 ? -1.438 4.289 -17.062 1 82.25 51 PRO B N 1
ATOM 1812 C CA . PRO B 1 51 ? -2.521 3.547 -16.422 1 82.25 51 PRO B CA 1
ATOM 1813 C C . PRO B 1 51 ? -2.291 2.037 -16.438 1 82.25 51 PRO B C 1
ATOM 1815 O O . PRO B 1 51 ? -2.977 1.3 -15.719 1 82.25 51 PRO B O 1
ATOM 1818 N N . SER B 1 52 ? -1.316 1.594 -17.203 1 83.81 52 SER B N 1
ATOM 1819 C CA . SER B 1 52 ? -1.069 0.16 -17.312 1 83.81 52 SER B CA 1
ATOM 1820 C C . SER B 1 52 ? -0.07 -0.312 -16.266 1 83.81 52 SER B C 1
ATOM 1822 O O . SER B 1 52 ? 0.219 -1.506 -16.156 1 83.81 52 SER B O 1
ATOM 1824 N N . ARG B 1 53 ? 0.406 0.641 -15.469 1 85.19 53 ARG B N 1
ATOM 1825 C CA . ARG B 1 53 ? 1.403 0.309 -14.461 1 85.19 53 ARG B CA 1
ATOM 1826 C C . ARG B 1 53 ? 0.923 0.701 -13.07 1 85.19 53 ARG B C 1
ATOM 1828 O O . ARG B 1 53 ? 0.241 1.715 -12.898 1 85.19 53 ARG B O 1
ATOM 1835 N N . PRO B 1 54 ? 1.341 -0.148 -12.156 1 88.31 54 PRO B N 1
ATOM 1836 C CA . PRO B 1 54 ? 1.066 0.304 -10.789 1 88.31 54 PRO B CA 1
ATOM 1837 C C . PRO B 1 54 ? 1.762 1.622 -10.453 1 88.31 54 PRO B C 1
ATOM 1839 O O . PRO B 1 54 ? 2.801 1.942 -11.039 1 88.31 54 PRO B O 1
ATOM 1842 N N . ARG B 1 55 ? 1.187 2.342 -9.539 1 89.62 55 ARG B N 1
ATOM 1843 C CA . ARG B 1 55 ? 1.739 3.633 -9.148 1 89.62 55 ARG B CA 1
ATOM 1844 C C . ARG B 1 55 ? 2.602 3.5 -7.895 1 89.62 55 ARG B C 1
ATOM 1846 O O . ARG B 1 55 ? 2.375 2.609 -7.07 1 89.62 55 ARG B O 1
ATOM 1853 N N . ASP B 1 56 ? 3.48 4.477 -7.824 1 91.5 56 ASP B N 1
ATOM 1854 C CA . ASP B 1 56 ? 4.375 4.473 -6.672 1 91.5 56 ASP B CA 1
ATOM 1855 C C . ASP B 1 56 ? 3.637 4.898 -5.406 1 91.5 56 ASP B C 1
ATOM 1857 O O . ASP B 1 56 ? 2.729 5.73 -5.461 1 91.5 56 ASP B O 1
ATOM 1861 N N . ARG B 1 57 ? 4.043 4.277 -4.336 1 93.44 57 ARG B N 1
ATOM 1862 C CA . ARG B 1 57 ? 3.486 4.621 -3.029 1 93.44 57 ARG B CA 1
ATOM 1863 C C . ARG B 1 57 ? 4.586 5.012 -2.051 1 93.44 57 ARG B C 1
ATOM 1865 O O . ARG B 1 57 ? 4.473 4.77 -0.848 1 93.44 57 ARG B O 1
ATOM 1872 N N . GLY B 1 58 ? 5.637 5.469 -2.561 1 95.19 58 GLY B N 1
ATOM 1873 C CA . GLY B 1 58 ? 6.797 5.93 -1.813 1 95.19 58 GLY B CA 1
ATOM 1874 C C . GLY B 1 58 ? 7.777 6.715 -2.662 1 95.19 58 GLY B C 1
ATOM 1875 O O . GLY B 1 58 ? 7.5 7.02 -3.822 1 95.19 58 GLY B O 1
ATOM 1876 N N . VAL B 1 59 ? 8.852 7.051 -2.008 1 96.75 59 VAL B N 1
ATOM 1877 C CA . VAL B 1 59 ? 9.867 7.836 -2.707 1 96.75 59 VAL B CA 1
ATOM 1878 C C . VAL B 1 59 ? 11.258 7.398 -2.252 1 96.75 59 VAL B C 1
ATOM 1880 O O . VAL B 1 59 ? 11.438 6.945 -1.12 1 96.75 59 VAL B O 1
ATOM 1883 N N . LEU B 1 60 ? 12.172 7.523 -3.178 1 97 60 LEU B N 1
ATOM 1884 C CA . LEU B 1 60 ? 13.578 7.309 -2.85 1 97 60 LEU B CA 1
ATOM 1885 C C . LEU B 1 60 ? 14.242 8.617 -2.428 1 97 60 LEU B C 1
ATOM 1887 O O . LEU B 1 60 ? 13.875 9.688 -2.91 1 97 60 LEU B O 1
ATOM 1891 N N . VAL B 1 61 ? 15.141 8.484 -1.506 1 97.12 61 VAL B N 1
ATOM 1892 C CA . VAL B 1 61 ? 15.945 9.633 -1.1 1 97.12 61 VAL B CA 1
ATOM 1893 C C . VAL B 1 61 ? 17.359 9.5 -1.672 1 97.12 61 VAL B C 1
ATOM 1895 O O . VAL B 1 61 ? 18.047 8.508 -1.423 1 97.12 61 VAL B O 1
ATOM 1898 N N . GLN B 1 62 ? 17.703 10.547 -2.336 1 96.06 62 GLN B N 1
ATOM 1899 C CA . GLN B 1 62 ? 18.984 10.5 -3.045 1 96.06 62 GLN B CA 1
ATOM 1900 C C . GLN B 1 62 ? 19.984 11.484 -2.439 1 96.06 62 GLN B C 1
ATOM 1902 O O . GLN B 1 62 ? 19.625 12.617 -2.117 1 96.06 62 GLN B O 1
ATOM 1907 N N . ALA B 1 63 ? 21.203 10.977 -2.352 1 95.5 63 ALA B N 1
ATOM 1908 C CA . ALA B 1 63 ? 22.312 11.82 -1.91 1 95.5 63 ALA B CA 1
ATOM 1909 C C . ALA B 1 63 ? 22.781 12.742 -3.031 1 95.5 63 ALA B C 1
ATOM 1911 O O . ALA B 1 63 ? 22.328 12.617 -4.172 1 95.5 63 ALA B O 1
ATOM 1912 N N . LYS B 1 64 ? 23.672 13.633 -2.635 1 94.56 64 LYS B N 1
ATOM 1913 C CA . LYS B 1 64 ? 24.188 14.594 -3.602 1 94.56 64 LYS B CA 1
ATOM 1914 C C . LYS B 1 64 ? 25 13.898 -4.691 1 94.56 64 LYS B C 1
ATOM 1916 O O . LYS B 1 64 ? 25 14.336 -5.848 1 94.56 64 LYS B O 1
ATOM 1921 N N . ASP B 1 65 ? 25.547 12.773 -4.355 1 94.06 65 ASP B N 1
ATOM 1922 C CA . ASP B 1 65 ? 26.391 12.07 -5.312 1 94.06 65 ASP B CA 1
ATOM 1923 C C . ASP B 1 65 ? 25.578 11.109 -6.172 1 94.06 65 ASP B C 1
ATOM 1925 O O . ASP B 1 65 ? 26.141 10.359 -6.977 1 94.06 65 ASP B O 1
ATOM 1929 N N . GLY B 1 66 ? 24.281 11.055 -5.949 1 92.06 66 GLY B N 1
ATOM 1930 C CA . GLY B 1 66 ? 23.406 10.242 -6.777 1 92.06 66 GLY B CA 1
ATOM 1931 C C . GLY B 1 66 ? 23.047 8.914 -6.145 1 92.06 66 GLY B C 1
ATOM 1932 O O . GLY B 1 66 ? 22.141 8.227 -6.602 1 92.06 66 GLY B O 1
ATOM 1933 N N . ARG B 1 67 ? 23.797 8.586 -5.125 1 93.69 67 ARG B N 1
ATOM 1934 C CA . ARG B 1 67 ? 23.484 7.328 -4.449 1 93.69 67 ARG B CA 1
ATOM 1935 C C . ARG B 1 67 ? 22.141 7.41 -3.729 1 93.69 67 ARG B C 1
ATOM 1937 O O . ARG B 1 67 ? 21.797 8.453 -3.162 1 93.69 67 ARG B O 1
ATOM 1944 N N . VAL B 1 68 ? 21.422 6.312 -3.822 1 95.25 68 VAL B N 1
ATOM 1945 C CA . VAL B 1 68 ? 20.156 6.234 -3.088 1 95.25 68 VAL B CA 1
ATOM 1946 C C . VAL B 1 68 ? 20.438 5.852 -1.636 1 95.25 68 VAL B C 1
ATOM 1948 O O . VAL B 1 68 ? 21.141 4.879 -1.365 1 95.25 68 VAL B O 1
ATOM 1951 N N . LEU B 1 69 ? 19.859 6.605 -0.701 1 94.19 69 LEU B N 1
ATOM 1952 C CA . LEU B 1 69 ? 20.109 6.41 0.724 1 94.19 69 LEU B CA 1
ATOM 1953 C C . LEU B 1 69 ? 19.031 5.523 1.341 1 94.19 69 LEU B C 1
ATOM 1955 O O . LEU B 1 69 ? 19.25 4.883 2.369 1 94.19 69 LEU B O 1
ATOM 1959 N N . GLY B 1 70 ? 17.859 5.504 0.784 1 94.94 70 GLY B N 1
ATOM 1960 C CA . GLY B 1 70 ? 16.719 4.746 1.296 1 94.94 70 GLY B CA 1
ATOM 1961 C C . GLY B 1 70 ? 15.406 5.145 0.665 1 94.94 70 GLY B C 1
ATOM 1962 O O . GLY B 1 70 ? 15.383 5.793 -0.384 1 94.94 70 GLY B O 1
ATOM 1963 N N . LYS B 1 71 ? 14.422 4.648 1.256 1 95.88 71 LYS B N 1
ATOM 1964 C CA . LYS B 1 71 ? 13.078 4.934 0.763 1 95.88 71 LYS B CA 1
ATOM 1965 C C . LYS B 1 71 ? 12.148 5.348 1.902 1 95.88 71 LYS B C 1
ATOM 1967 O O . LYS B 1 71 ? 12.414 5.043 3.066 1 95.88 71 LYS B O 1
ATOM 1972 N N . LEU B 1 72 ? 11.148 6.125 1.565 1 95.69 72 LEU B N 1
ATOM 1973 C CA . LEU B 1 72 ? 10.07 6.48 2.486 1 95.69 72 LEU B CA 1
ATOM 1974 C C . LEU B 1 72 ? 8.719 6.059 1.928 1 95.69 72 LEU B C 1
ATOM 1976 O O . LEU B 1 72 ? 8.406 6.328 0.766 1 95.69 72 LEU B O 1
ATOM 1980 N N . SER B 1 73 ? 8 5.312 2.738 1 94.19 73 SER B N 1
ATOM 1981 C CA . SER B 1 73 ? 6.633 4.949 2.395 1 94.19 73 SER B CA 1
ATOM 1982 C C . SER B 1 73 ? 5.641 6 2.877 1 94.19 73 SER B C 1
ATOM 1984 O O . SER B 1 73 ? 6.023 6.949 3.566 1 94.19 73 SER B O 1
ATOM 1986 N N . LEU B 1 74 ? 4.375 5.832 2.545 1 94.69 74 LEU B N 1
ATOM 1987 C CA . LEU B 1 74 ? 3.322 6.73 3.006 1 94.69 74 LEU B CA 1
ATOM 1988 C C . LEU B 1 74 ? 3.246 6.742 4.527 1 94.69 74 LEU B C 1
ATOM 1990 O O . LEU B 1 74 ? 3.045 7.793 5.137 1 94.69 74 LEU B O 1
ATOM 1994 N N . TRP B 1 75 ? 3.492 5.625 5.129 1 93.25 75 TRP B N 1
ATOM 1995 C CA . TRP B 1 75 ? 3.471 5.535 6.586 1 93.25 75 TRP B CA 1
ATOM 1996 C C . TRP B 1 75 ? 4.609 6.344 7.195 1 93.25 75 TRP B C 1
ATOM 1998 O O . TRP B 1 75 ? 4.406 7.082 8.164 1 93.25 75 TRP B O 1
ATOM 2008 N N . ASP B 1 76 ? 5.777 6.211 6.621 1 92.12 76 ASP B N 1
ATOM 2009 C CA . ASP B 1 76 ? 6.934 6.961 7.102 1 92.12 76 ASP B CA 1
ATOM 2010 C C . ASP B 1 76 ? 6.68 8.461 7.039 1 92.12 76 ASP B C 1
ATOM 2012 O O . ASP B 1 76 ? 6.984 9.188 7.992 1 92.12 76 ASP B O 1
ATOM 2016 N N . ILE B 1 77 ? 6.137 8.859 5.949 1 94.06 77 ILE B N 1
ATOM 2017 C CA . ILE B 1 77 ? 5.934 10.281 5.684 1 94.06 77 ILE B CA 1
ATOM 2018 C C . ILE B 1 77 ? 4.895 10.844 6.648 1 94.06 77 ILE B C 1
ATOM 2020 O O . ILE B 1 77 ? 5.117 11.875 7.285 1 94.06 77 ILE B O 1
ATOM 2024 N N . LEU B 1 78 ? 3.809 10.148 6.789 1 91.38 78 LEU B N 1
ATOM 2025 C CA . LEU B 1 78 ? 2.77 10.602 7.703 1 91.38 78 LEU B CA 1
ATOM 2026 C C . LEU B 1 78 ? 3.258 10.562 9.148 1 91.38 78 LEU B C 1
ATOM 2028 O O . LEU B 1 78 ? 2.908 11.438 9.953 1 91.38 78 LEU B O 1
ATOM 2032 N N . SER B 1 79 ? 4.098 9.602 9.461 1 89.12 79 SER B N 1
ATOM 2033 C CA . SER B 1 79 ? 4.668 9.508 10.805 1 89.12 79 SER B CA 1
ATOM 2034 C C . SER B 1 79 ? 5.578 10.688 11.102 1 89.12 79 SER B C 1
ATOM 2036 O O . SER B 1 79 ? 5.73 11.086 12.258 1 89.12 79 SER B O 1
ATOM 2038 N N . GLY B 1 80 ? 6.168 11.133 10.07 1 88.06 80 GLY B N 1
ATOM 2039 C CA . GLY B 1 80 ? 7.035 12.281 10.227 1 88.06 80 GLY B CA 1
ATOM 2040 C C . GLY B 1 80 ? 6.289 13.539 10.633 1 88.06 80 GLY B C 1
ATOM 2041 O O . GLY B 1 80 ? 6.895 14.508 11.102 1 88.06 80 GLY B O 1
ATOM 2042 N N . LEU B 1 81 ? 5 13.539 10.359 1 84.44 81 LEU B N 1
ATOM 2043 C CA . LEU B 1 81 ? 4.172 14.688 10.703 1 84.44 81 LEU B CA 1
ATOM 2044 C C . LEU B 1 81 ? 3.68 14.594 12.148 1 84.44 81 LEU B C 1
ATOM 2046 O O . LEU B 1 81 ? 3.168 15.57 12.695 1 84.44 81 LEU B O 1
ATOM 2050 N N . LYS B 1 82 ? 3.723 13.297 12.703 1 73.31 82 LYS B N 1
ATOM 2051 C CA . LYS B 1 82 ? 3.184 13.086 14.039 1 73.31 82 LYS B CA 1
ATOM 2052 C C . LYS B 1 82 ? 3.812 14.047 15.047 1 73.31 82 LYS B C 1
ATOM 2054 O O . LYS B 1 82 ? 5.031 14.227 15.062 1 73.31 82 LYS B O 1
ATOM 2059 N N . PRO B 1 83 ? 2.73 14.711 15.664 1 60.19 83 PRO B N 1
ATOM 2060 C CA . PRO B 1 83 ? 3.314 15.438 16.797 1 60.19 83 PRO B CA 1
ATOM 2061 C C . PRO B 1 83 ? 3.986 14.508 17.812 1 60.19 83 PRO B C 1
ATOM 2063 O O . PRO B 1 83 ? 3.727 13.305 17.812 1 60.19 83 PRO B O 1
ATOM 2066 N N . SER B 1 84 ? 5.16 14.859 18.328 1 53.28 84 SER B N 1
ATOM 2067 C CA . SER B 1 84 ? 5.883 14.109 19.344 1 53.28 84 SER B CA 1
ATOM 2068 C C . SER B 1 84 ? 4.922 13.469 20.344 1 53.28 84 SER B C 1
ATOM 2070 O O . SER B 1 84 ? 5.336 12.672 21.188 1 53.28 84 SER B O 1
ATOM 2072 N N . PHE B 1 85 ? 3.66 13.75 20.141 1 49.81 85 PHE B N 1
ATOM 2073 C CA . PHE B 1 85 ? 2.787 13.211 21.172 1 49.81 85 PHE B CA 1
ATOM 2074 C C . PHE B 1 85 ? 2.219 11.859 20.766 1 49.81 85 PHE B C 1
ATOM 2076 O O . PHE B 1 85 ? 1.684 11.727 19.656 1 49.81 85 PHE B O 1
ATOM 2083 N N . GLU B 1 86 ? 2.643 10.805 21.344 1 55.59 86 GLU B N 1
ATOM 2084 C CA . GLU B 1 86 ? 1.984 9.508 21.219 1 55.59 86 GLU B CA 1
ATOM 2085 C C . GLU B 1 86 ? 0.848 9.367 22.234 1 55.59 86 GLU B C 1
ATOM 2087 O O . GLU B 1 86 ? 1.059 9.516 23.438 1 55.59 86 GLU B O 1
ATOM 2092 N N . PRO B 1 87 ? -0.365 9.375 21.672 1 56.12 87 PRO B N 1
ATOM 2093 C CA . PRO B 1 87 ? -1.39 9.188 22.703 1 56.12 87 PRO B CA 1
ATOM 2094 C C . PRO B 1 87 ? -1.136 7.961 23.578 1 56.12 87 PRO B C 1
ATOM 2096 O O . PRO B 1 87 ? -0.516 6.996 23.125 1 56.12 87 PRO B O 1
ATOM 2099 N N . PRO B 1 88 ? -1.375 8.188 24.844 1 54.31 88 PRO B N 1
ATOM 2100 C CA . PRO B 1 88 ? -1.245 7.027 25.719 1 54.31 88 PRO B CA 1
ATOM 2101 C C . PRO B 1 88 ? -2.068 5.828 25.25 1 54.31 88 PRO B C 1
ATOM 2103 O O . PRO B 1 88 ? -3.158 6 24.703 1 54.31 88 PRO B O 1
ATOM 2106 N N . VAL B 1 89 ? -1.489 4.75 24.922 1 55.53 89 VAL B N 1
ATOM 2107 C CA . VAL B 1 89 ? -2.137 3.479 24.609 1 55.53 89 VAL B CA 1
ATOM 2108 C C . VAL B 1 89 ? -2.492 2.756 25.906 1 55.53 89 VAL B C 1
ATOM 2110 O O . VAL B 1 89 ? -1.696 2.725 26.859 1 55.53 89 VAL B O 1
ATOM 2113 N N . ASP B 1 90 ? -3.766 2.553 26 1 52.06 90 ASP B N 1
ATOM 2114 C CA . ASP B 1 90 ? -4.117 1.825 27.203 1 52.06 90 ASP B CA 1
ATOM 2115 C C . ASP B 1 90 ? -3.441 0.456 27.25 1 52.06 90 ASP B C 1
ATOM 2117 O O . ASP B 1 90 ? -2.771 0.064 26.281 1 52.06 90 ASP B O 1
ATOM 2121 N N . PRO B 1 91 ? -3.494 -0.111 28.406 1 49.31 91 PRO B N 1
ATOM 2122 C CA . PRO B 1 91 ? -2.768 -1.369 28.594 1 49.31 91 PRO B CA 1
ATOM 2123 C C . PRO B 1 91 ? -3.15 -2.43 27.562 1 49.31 91 PRO B C 1
ATOM 2125 O O . PRO B 1 91 ? -2.428 -3.414 27.391 1 49.31 91 PRO B O 1
ATOM 2128 N N . PHE B 1 92 ? -4.227 -2.156 26.906 1 51.72 9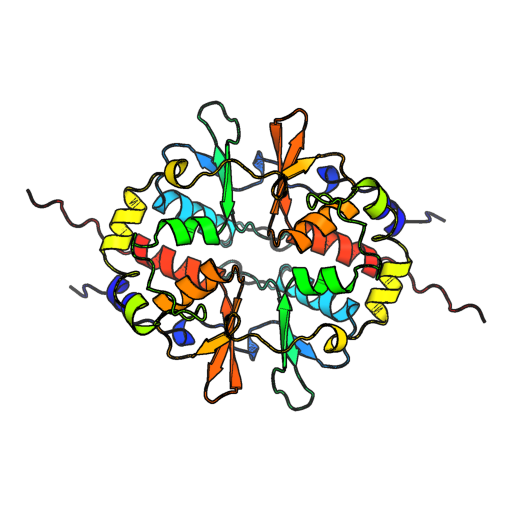2 PHE B N 1
ATOM 2129 C CA . PHE B 1 92 ? -4.699 -3.135 25.938 1 51.72 92 PHE B CA 1
ATOM 2130 C C . PHE B 1 92 ? -4.363 -2.691 24.516 1 51.72 92 PHE B C 1
ATOM 2132 O O . PHE B 1 92 ? -4.832 -3.291 23.547 1 51.72 92 PHE B O 1
ATOM 2139 N N . GLY B 1 93 ? -3.584 -1.758 24.5 1 50.69 93 GLY B N 1
ATOM 2140 C CA . GLY B 1 93 ? -3.111 -1.28 23.203 1 50.69 93 GLY B CA 1
ATOM 2141 C C . GLY B 1 93 ? -4.078 -0.328 22.531 1 50.69 93 GLY B C 1
ATOM 2142 O O . GLY B 1 93 ? -3.943 -0.038 21.344 1 50.69 93 GLY B O 1
ATOM 2143 N N . ARG B 1 94 ? -5.094 -0.045 23.422 1 56.81 94 ARG B N 1
ATOM 2144 C CA . ARG B 1 94 ? -6.121 0.852 22.891 1 56.81 94 ARG B CA 1
ATOM 2145 C C . ARG B 1 94 ? -5.73 2.311 23.109 1 56.81 94 ARG B C 1
ATOM 2147 O O . ARG B 1 94 ? -5.125 2.654 24.125 1 56.81 94 ARG B O 1
ATOM 2154 N N . VAL B 1 95 ? -5.695 3.121 22.188 1 56.47 95 VAL B N 1
ATOM 2155 C CA . VAL B 1 95 ? -5.383 4.543 22.281 1 56.47 95 VAL B CA 1
ATOM 2156 C C . VAL B 1 95 ? -6.66 5.336 22.531 1 56.47 95 VAL B C 1
ATOM 2158 O O . VAL B 1 95 ? -7.719 5.016 21.984 1 56.47 95 VAL B O 1
ATOM 2161 N N . ASP B 1 96 ? -6.57 6.113 23.672 1 54.56 96 ASP B N 1
ATOM 2162 C CA . ASP B 1 96 ? -7.672 7.047 23.891 1 54.56 96 ASP B CA 1
ATOM 2163 C C . ASP B 1 96 ? -7.836 7.984 22.688 1 54.56 96 ASP B C 1
ATOM 2165 O O . ASP B 1 96 ? -7.059 8.93 22.531 1 54.56 96 ASP B O 1
ATOM 2169 N N . ASP B 1 97 ? -8.68 7.578 21.781 1 53.28 97 ASP B N 1
ATOM 2170 C CA . ASP B 1 97 ? -9 8.25 20.516 1 53.28 97 ASP B CA 1
ATOM 2171 C C . ASP B 1 97 ? -9.234 9.742 20.75 1 53.28 97 ASP B C 1
ATOM 2173 O O . ASP B 1 97 ? -8.953 10.562 19.875 1 53.28 97 ASP B O 1
ATOM 2177 N N . HIS B 1 98 ? -9.758 10.039 21.922 1 53.56 98 HIS B N 1
ATOM 2178 C CA . HIS B 1 98 ? -10.125 11.422 22.203 1 53.56 98 HIS B CA 1
ATOM 2179 C C . HIS B 1 98 ? -8.883 12.305 22.312 1 53.56 98 HIS B C 1
ATOM 2181 O O . HIS B 1 98 ? -8.961 13.516 22.078 1 53.56 98 HIS B O 1
ATOM 2187 N N . LEU B 1 99 ? -7.883 11.758 22.812 1 52.69 99 LEU B N 1
ATOM 2188 C CA . LEU B 1 99 ? -6.68 12.555 23.047 1 52.69 99 LEU B CA 1
ATOM 2189 C C . LEU B 1 99 ? -5.93 12.789 21.734 1 52.69 99 LEU B C 1
ATOM 2191 O O . LEU B 1 99 ? -5.188 13.766 21.609 1 52.69 99 LEU B O 1
ATOM 2195 N N . LEU B 1 100 ? -6.027 11.93 20.797 1 51.56 100 LEU B N 1
ATOM 2196 C CA . LEU B 1 100 ? -5.312 12.039 19.531 1 51.56 100 LEU B CA 1
ATOM 2197 C C . LEU B 1 100 ? -5.898 13.156 18.672 1 51.56 100 LEU B C 1
ATOM 2199 O O . LEU B 1 100 ? -5.219 13.695 17.797 1 51.56 100 LEU B O 1
ATOM 2203 N N . TRP B 1 101 ? -7.203 13.422 18.844 1 48.59 101 TRP B N 1
ATOM 2204 C CA . TRP B 1 101 ? -8.008 14.305 18 1 48.59 101 TRP B CA 1
ATOM 2205 C C . TRP B 1 101 ? -7.309 15.648 17.797 1 48.59 101 TRP B C 1
ATOM 2207 O O . TRP B 1 101 ? -7.375 16.234 16.719 1 48.59 101 TRP B O 1
ATOM 2217 N N . SER B 1 102 ? -6.828 16.281 18.938 1 49.44 102 SER B N 1
ATOM 2218 C CA . SER B 1 102 ? -6.707 17.734 18.922 1 49.44 102 SER B CA 1
ATOM 2219 C C . SER B 1 102 ? -5.379 18.172 18.328 1 49.44 102 SER B C 1
ATOM 2221 O O . SER B 1 102 ? -5.156 19.375 18.109 1 49.44 102 SER B O 1
ATOM 2223 N N . GLN B 1 103 ? -4.664 17.25 17.922 1 51.66 103 GLN B N 1
ATOM 2224 C CA . GLN B 1 103 ? -3.35 17.875 17.828 1 51.66 103 GLN B CA 1
ATOM 2225 C C . GLN B 1 103 ? -2.756 17.703 16.438 1 51.66 103 GLN B C 1
ATOM 2227 O O . GLN B 1 103 ? -1.814 18.406 16.062 1 51.66 103 GLN B O 1
ATOM 2232 N N . TRP B 1 104 ? -3.303 16.828 15.695 1 54.78 104 TRP B N 1
ATOM 2233 C CA . TRP B 1 104 ? -2.424 16.484 14.578 1 54.78 104 TRP B CA 1
ATOM 2234 C C . TRP B 1 104 ? -2.596 17.453 13.43 1 54.78 104 TRP B C 1
ATOM 2236 O O . TRP B 1 104 ? -1.616 17.859 12.797 1 54.78 104 TRP B O 1
ATOM 2246 N N . LEU B 1 105 ? -3.818 17.859 13.125 1 59.5 105 LEU B N 1
ATOM 2247 C CA . LEU B 1 105 ? -4.016 18.609 11.891 1 59.5 105 LEU B CA 1
ATOM 2248 C C . LEU B 1 105 ? -4.211 20.094 12.188 1 59.5 105 LEU B C 1
ATOM 2250 O O . LEU B 1 105 ? -5.273 20.656 11.891 1 59.5 105 LEU B O 1
ATOM 2254 N N . ARG B 1 106 ? -3.111 20.594 12.844 1 63.66 106 ARG B N 1
ATOM 2255 C CA . ARG B 1 106 ? -3.055 22 13.203 1 63.66 106 ARG B CA 1
ATOM 2256 C C . ARG B 1 106 ? -2.02 22.734 12.359 1 63.66 106 ARG B C 1
ATOM 2258 O O . ARG B 1 106 ? -1.19 22.109 11.695 1 63.66 106 ARG B O 1
ATOM 2265 N N . PRO B 1 107 ? -2.291 24.031 12.328 1 67.12 107 PRO B N 1
ATOM 2266 C CA . PRO B 1 107 ? -1.334 24.844 11.562 1 67.12 107 PRO B CA 1
ATOM 2267 C C . PRO B 1 107 ? 0.117 24.453 11.844 1 67.12 107 PRO B C 1
ATOM 2269 O O . PRO B 1 107 ? 0.98 24.609 10.977 1 67.12 107 PRO B O 1
ATOM 2272 N N . GLU B 1 108 ? 0.288 23.875 12.953 1 73.81 108 GLU B N 1
ATOM 2273 C CA . GLU B 1 108 ? 1.64 23.484 13.352 1 73.81 108 GLU B CA 1
ATOM 2274 C C . GLU B 1 108 ? 2.158 22.344 12.492 1 73.81 108 GLU B C 1
ATOM 2276 O O . GLU B 1 108 ? 3.367 22.203 12.297 1 73.81 108 GLU B O 1
ATOM 2281 N N . LEU B 1 109 ? 1.234 21.656 11.922 1 77.75 109 LEU B N 1
ATOM 2282 C CA . LEU B 1 109 ? 1.637 20.531 11.078 1 77.75 109 LEU B CA 1
ATOM 2283 C C . LEU B 1 109 ? 2.264 21.031 9.781 1 77.75 109 LEU B C 1
ATOM 2285 O O . LEU B 1 109 ? 3.223 20.438 9.281 1 77.75 109 LEU B O 1
ATOM 2289 N N . ALA B 1 110 ? 1.658 22.062 9.336 1 83.44 110 ALA B N 1
ATOM 2290 C CA . ALA B 1 110 ? 2.195 22.625 8.102 1 83.44 110 ALA B CA 1
ATOM 2291 C C . ALA B 1 110 ? 3.615 23.141 8.305 1 83.44 110 ALA B C 1
ATOM 2293 O O . ALA B 1 110 ? 4.48 22.953 7.449 1 83.44 110 ALA B O 1
ATOM 2294 N N . GLU B 1 111 ? 3.814 23.781 9.391 1 85.75 111 GLU B N 1
ATOM 2295 C CA . GLU B 1 111 ? 5.152 24.281 9.688 1 85.75 111 GLU B CA 1
ATOM 2296 C C . GLU B 1 111 ? 6.137 23.141 9.898 1 85.75 111 GLU B C 1
ATOM 2298 O O . GLU B 1 111 ? 7.277 23.188 9.438 1 85.75 111 GLU B O 1
ATOM 2303 N N . LYS B 1 112 ? 5.684 22.156 10.531 1 86.69 112 LYS B N 1
ATOM 2304 C CA . LYS B 1 112 ? 6.523 20.984 10.719 1 86.69 112 LYS B CA 1
ATOM 2305 C C . LYS B 1 112 ? 6.902 20.344 9.383 1 86.69 112 LYS B C 1
ATOM 2307 O O . LYS B 1 112 ? 8.055 19.969 9.172 1 86.69 112 LYS B O 1
ATOM 2312 N N . ALA B 1 113 ? 5.965 20.281 8.5 1 91.88 113 ALA B N 1
ATOM 2313 C CA . ALA B 1 113 ? 6.223 19.719 7.176 1 91.88 113 ALA B CA 1
ATOM 2314 C C . ALA B 1 113 ? 7.266 20.531 6.418 1 91.88 113 ALA B C 1
ATOM 2316 O O . ALA B 1 113 ? 8.078 19.969 5.68 1 91.88 113 ALA B O 1
ATOM 2317 N N . ARG B 1 114 ? 7.285 21.781 6.68 1 92.31 114 ARG B N 1
ATOM 2318 C CA . ARG B 1 114 ? 8.188 22.672 5.953 1 92.31 114 ARG B CA 1
ATOM 2319 C C . ARG B 1 114 ? 9.594 22.641 6.547 1 92.31 114 ARG B C 1
ATOM 2321 O O . ARG B 1 114 ? 10.578 22.844 5.836 1 92.31 114 ARG B O 1
ATOM 2328 N N . THR B 1 115 ? 9.68 22.312 7.797 1 92.25 115 THR B N 1
ATOM 2329 C CA . THR B 1 115 ? 10.969 22.453 8.477 1 92.25 115 THR B CA 1
ATOM 2330 C C . THR B 1 115 ? 11.641 21.094 8.641 1 92.25 115 THR B C 1
ATOM 2332 O O . THR B 1 115 ? 12.859 21.016 8.797 1 92.25 115 THR B O 1
ATOM 2335 N N . THR B 1 116 ? 10.836 20.047 8.625 1 94 116 THR B N 1
ATOM 2336 C CA . THR B 1 116 ? 11.422 18.719 8.719 1 94 116 THR B CA 1
ATOM 2337 C C . THR B 1 116 ? 12.133 18.344 7.418 1 94 116 THR B C 1
ATOM 2339 O O . THR B 1 116 ? 11.602 18.562 6.328 1 94 116 THR B O 1
ATOM 2342 N N . ARG B 1 117 ? 13.359 17.859 7.617 1 96.25 117 ARG B N 1
ATOM 2343 C CA . ARG B 1 117 ? 14.125 17.438 6.449 1 96.25 117 ARG B CA 1
ATOM 2344 C C . ARG B 1 117 ? 14 15.93 6.227 1 96.25 117 ARG B C 1
ATOM 2346 O O . ARG B 1 117 ? 13.852 15.164 7.184 1 96.25 117 ARG B O 1
ATOM 2353 N N . VAL B 1 118 ? 14.109 15.555 4.957 1 96.38 118 VAL B N 1
ATOM 2354 C CA . VAL B 1 118 ? 13.875 14.164 4.578 1 96.38 118 VAL B CA 1
ATOM 2355 C C . VAL B 1 118 ? 14.875 13.258 5.293 1 96.38 118 VAL B C 1
ATOM 2357 O O . VAL B 1 118 ? 14.547 12.125 5.66 1 96.38 118 VAL B O 1
ATOM 2360 N N . GLU B 1 119 ? 16.062 13.75 5.602 1 92.56 119 GLU B N 1
ATOM 2361 C CA . GLU B 1 119 ? 17.094 12.969 6.266 1 92.56 119 GLU B CA 1
ATOM 2362 C C . GLU B 1 119 ? 16.672 12.586 7.68 1 92.56 119 GLU B C 1
ATOM 2364 O O . GLU B 1 119 ? 17.094 11.547 8.195 1 92.56 119 GLU B O 1
ATOM 2369 N N . ASP B 1 120 ? 15.82 13.391 8.242 1 92.38 120 ASP B N 1
ATOM 2370 C CA . ASP B 1 120 ? 15.359 13.148 9.602 1 92.38 120 ASP B CA 1
ATOM 2371 C C . ASP B 1 120 ? 14.43 11.945 9.664 1 92.38 120 ASP B C 1
ATOM 2373 O O . ASP B 1 120 ? 14.203 11.383 10.734 1 92.38 120 ASP B O 1
ATOM 2377 N N . LEU B 1 121 ? 13.945 11.539 8.516 1 92.88 121 LEU B N 1
ATOM 2378 C CA . LEU B 1 121 ? 12.961 10.469 8.469 1 92.88 121 LEU B CA 1
ATOM 2379 C C . LEU B 1 121 ? 13.609 9.156 8.039 1 92.88 121 LEU B C 1
ATOM 2381 O O . LEU B 1 121 ? 13 8.086 8.156 1 92.88 121 LEU B O 1
ATOM 2385 N N . LEU B 1 122 ? 14.805 9.32 7.539 1 93.19 122 LEU B N 1
ATOM 2386 C CA . LEU B 1 122 ? 15.438 8.141 6.969 1 93.19 122 LEU B CA 1
ATOM 2387 C C . LEU B 1 122 ? 15.992 7.234 8.062 1 93.19 122 LEU B C 1
ATOM 2389 O O . LEU B 1 122 ? 16.562 7.719 9.039 1 93.19 122 LEU B O 1
ATOM 2393 N N . LYS B 1 123 ? 15.648 5.973 7.918 1 87 123 LYS B N 1
ATOM 2394 C CA . LYS B 1 123 ? 16.266 4.922 8.719 1 87 123 LYS B CA 1
ATOM 2395 C C . LYS B 1 123 ? 17.047 3.947 7.836 1 87 123 LYS B C 1
ATOM 2397 O O . LYS B 1 123 ? 16.688 3.732 6.676 1 87 123 LYS B O 1
ATOM 2402 N N . PRO B 1 124 ? 18.156 3.514 8.414 1 82.94 124 PRO B N 1
ATOM 2403 C CA . PRO B 1 124 ? 18.828 2.471 7.641 1 82.94 124 PRO B CA 1
ATOM 2404 C C . PRO B 1 124 ? 17.906 1.324 7.254 1 82.94 124 PRO B C 1
ATOM 2406 O O . PRO B 1 124 ? 17.094 0.885 8.07 1 82.94 124 PRO B O 1
ATOM 2409 N N . PRO B 1 125 ? 18.047 1.007 5.926 1 83 125 PRO B N 1
ATOM 2410 C CA . PRO B 1 125 ? 17.188 -0.101 5.531 1 83 125 PRO B CA 1
ATOM 2411 C C . PRO B 1 125 ? 17.5 -1.396 6.277 1 83 125 PRO B C 1
ATOM 2413 O O . PRO B 1 125 ? 18.672 -1.751 6.438 1 83 125 PRO B O 1
ATOM 2416 N N . SER B 1 126 ? 16.391 -1.95 6.762 1 81.69 126 SER B N 1
ATOM 2417 C CA . SER B 1 126 ? 16.562 -3.256 7.395 1 81.69 126 SER B CA 1
ATOM 2418 C C . SER B 1 126 ? 16.734 -4.355 6.348 1 81.69 126 SER B C 1
ATOM 2420 O O . SER B 1 126 ? 16.453 -4.145 5.168 1 81.69 126 SER B O 1
ATOM 2422 N N . SER B 1 127 ? 17.219 -5.477 6.859 1 82.06 127 SER B N 1
ATOM 2423 C CA . SER B 1 127 ? 17.469 -6.598 5.957 1 82.06 127 SER B CA 1
ATOM 2424 C C . SER B 1 127 ? 16.172 -7.09 5.328 1 82.06 127 SER B C 1
ATOM 2426 O O . SER B 1 127 ? 16.172 -7.602 4.203 1 82.06 127 SER B O 1
ATOM 2428 N N . ASP B 1 128 ? 15.102 -6.891 5.996 1 87.19 128 ASP B N 1
ATOM 2429 C CA . ASP B 1 128 ? 13.836 -7.395 5.469 1 87.19 128 ASP B CA 1
ATOM 2430 C C . ASP B 1 128 ? 13.219 -6.402 4.488 1 87.19 128 ASP B C 1
ATOM 2432 O O . ASP B 1 128 ? 12.188 -6.684 3.881 1 87.19 128 ASP B O 1
ATOM 2436 N N . GLU B 1 129 ? 13.969 -5.289 4.285 1 93.19 129 GLU B N 1
ATOM 2437 C CA . GLU B 1 129 ? 13.477 -4.285 3.348 1 93.19 129 GLU B CA 1
ATOM 2438 C C . GLU B 1 129 ? 14.273 -4.301 2.049 1 93.19 129 GLU B C 1
ATOM 2440 O O . GLU B 1 129 ? 14.039 -3.48 1.158 1 93.19 129 GLU B O 1
ATOM 2445 N N . THR B 1 130 ? 15.211 -5.184 2.004 1 95.75 130 THR B N 1
ATOM 2446 C CA . THR B 1 130 ? 16.047 -5.273 0.811 1 95.75 130 THR B CA 1
ATOM 2447 C C . THR B 1 130 ? 15.977 -6.676 0.208 1 95.75 130 THR B C 1
ATOM 2449 O O . THR B 1 130 ? 15.555 -7.625 0.876 1 95.75 130 THR B O 1
ATOM 2452 N N . ILE B 1 131 ? 16.359 -6.781 -1.038 1 95.38 131 ILE B N 1
ATOM 2453 C CA . ILE B 1 131 ? 16.422 -8.062 -1.73 1 95.38 131 ILE B CA 1
ATOM 2454 C C . ILE B 1 131 ? 17.453 -7.988 -2.854 1 95.38 131 ILE B C 1
ATOM 2456 O O . ILE B 1 131 ? 17.594 -6.953 -3.506 1 95.38 131 ILE B O 1
ATOM 2460 N N . GLU B 1 132 ? 18.125 -9.094 -3.025 1 96.25 132 GLU B N 1
ATOM 2461 C CA . GLU B 1 132 ? 19.141 -9.125 -4.074 1 96.25 132 GLU B CA 1
ATOM 2462 C C . GLU B 1 132 ? 18.5 -9.172 -5.461 1 96.25 132 GLU B C 1
ATOM 2464 O O . GLU B 1 132 ? 17.484 -9.852 -5.66 1 96.25 132 GLU B O 1
ATOM 2469 N N . ALA B 1 133 ? 19.188 -8.547 -6.418 1 96.81 133 ALA B N 1
ATOM 2470 C CA . ALA B 1 133 ? 18.703 -8.469 -7.789 1 96.81 133 ALA B CA 1
ATOM 2471 C C . ALA B 1 133 ? 18.516 -9.859 -8.391 1 96.81 133 ALA B C 1
ATOM 2473 O O . ALA B 1 133 ? 17.594 -10.078 -9.18 1 96.81 133 ALA B O 1
ATOM 2474 N N . GLU B 1 134 ? 19.25 -10.773 -7.965 1 93.81 134 GLU B N 1
ATOM 2475 C CA . GLU B 1 134 ? 19.25 -12.102 -8.57 1 93.81 134 GLU B CA 1
ATOM 2476 C C . GLU B 1 134 ? 18.328 -13.047 -7.816 1 93.81 134 GLU B C 1
ATOM 2478 O O . GLU B 1 134 ? 18.156 -14.203 -8.211 1 93.81 134 GLU B O 1
ATOM 2483 N N . ALA B 1 135 ? 17.75 -12.57 -6.773 1 90.56 135 ALA B N 1
ATOM 2484 C CA . ALA B 1 135 ? 16.859 -13.422 -6 1 90.56 135 ALA B CA 1
ATOM 2485 C C . ALA B 1 135 ? 15.68 -13.891 -6.844 1 90.56 135 ALA B C 1
ATOM 2487 O O . ALA B 1 135 ? 15.195 -13.148 -7.711 1 90.56 135 ALA B O 1
ATOM 2488 N N . PRO B 1 136 ? 15.273 -15.094 -6.629 1 86.38 136 PRO B N 1
ATOM 2489 C CA . PRO B 1 136 ? 14.07 -15.57 -7.32 1 86.38 136 PRO B CA 1
ATOM 2490 C C . PRO B 1 136 ? 12.805 -14.852 -6.855 1 86.38 136 PRO B C 1
ATOM 2492 O O . PRO B 1 136 ? 12.742 -14.367 -5.723 1 86.38 136 PRO B O 1
ATOM 2495 N N . LEU B 1 137 ? 11.805 -14.844 -7.68 1 85.5 137 LEU B N 1
ATOM 2496 C CA . LEU B 1 137 ? 10.555 -14.148 -7.402 1 85.5 137 LEU B CA 1
ATOM 2497 C C . LEU B 1 137 ? 9.844 -14.758 -6.199 1 85.5 137 LEU B C 1
ATOM 2499 O O . LEU B 1 137 ? 9.203 -14.055 -5.422 1 85.5 137 LEU B O 1
ATOM 2503 N N . ASP B 1 138 ? 10.016 -16.016 -6.023 1 82.19 138 ASP B N 1
ATOM 2504 C CA . ASP B 1 138 ? 9.398 -16.688 -4.887 1 82.19 138 ASP B CA 1
ATOM 2505 C C . ASP B 1 138 ? 9.875 -16.094 -3.566 1 82.19 138 ASP B C 1
ATOM 2507 O O . ASP B 1 138 ? 9.078 -15.883 -2.648 1 82.19 138 ASP B O 1
ATOM 2511 N N . LEU B 1 139 ? 11.156 -15.797 -3.545 1 83.69 139 LEU B N 1
ATOM 2512 C CA . LEU B 1 139 ? 11.695 -15.18 -2.344 1 83.69 139 LEU B CA 1
ATOM 2513 C C . LEU B 1 139 ? 11.133 -13.773 -2.162 1 83.69 139 LEU B C 1
ATOM 2515 O O . LEU B 1 139 ? 10.867 -13.344 -1.035 1 83.69 139 LEU B O 1
ATOM 2519 N N . ALA B 1 140 ? 10.984 -13.109 -3.248 1 89.5 140 ALA B N 1
ATOM 2520 C CA . ALA B 1 140 ? 10.422 -11.758 -3.197 1 89.5 140 ALA B CA 1
ATOM 2521 C C . ALA B 1 140 ? 9.008 -11.773 -2.635 1 89.5 140 ALA B C 1
ATOM 2523 O O . ALA B 1 140 ? 8.664 -10.961 -1.771 1 89.5 140 ALA B O 1
ATOM 2524 N N . VAL B 1 141 ? 8.195 -12.695 -3.092 1 87.62 141 VAL B N 1
ATOM 2525 C CA . VAL B 1 141 ? 6.816 -12.812 -2.619 1 87.62 141 VAL B CA 1
ATOM 2526 C C . VAL B 1 141 ? 6.809 -13.078 -1.117 1 87.62 141 VAL B C 1
ATOM 2528 O O . VAL B 1 141 ? 6.078 -12.43 -0.367 1 87.62 141 VAL B O 1
ATOM 2531 N N . TYR B 1 142 ? 7.656 -13.922 -0.738 1 84.69 142 TYR B N 1
ATOM 2532 C CA . TYR B 1 142 ? 7.75 -14.281 0.673 1 84.69 142 TYR B CA 1
ATOM 2533 C C . TYR B 1 142 ? 8.133 -13.07 1.52 1 84.69 142 TYR B C 1
ATOM 2535 O O . TYR B 1 142 ? 7.496 -12.797 2.543 1 84.69 142 TYR B O 1
ATOM 2543 N N . ARG B 1 143 ? 9.102 -12.359 1.143 1 89.12 143 ARG B N 1
ATOM 2544 C CA . ARG B 1 143 ? 9.586 -11.211 1.905 1 89.12 143 ARG B CA 1
ATOM 2545 C C . ARG B 1 143 ? 8.539 -10.102 1.952 1 89.12 143 ARG B C 1
ATOM 2547 O O . ARG B 1 143 ? 8.359 -9.453 2.986 1 89.12 143 ARG B O 1
ATOM 2554 N N . LEU B 1 144 ? 7.855 -9.938 0.868 1 92.12 144 LEU B N 1
ATOM 2555 C CA . LEU B 1 144 ? 6.84 -8.891 0.804 1 92.12 144 LEU B CA 1
ATOM 2556 C C . LEU B 1 144 ? 5.652 -9.234 1.7 1 92.12 144 LEU B C 1
ATOM 2558 O O . LEU B 1 144 ? 5.094 -8.352 2.361 1 92.12 144 LEU B O 1
ATOM 2562 N N . ILE B 1 145 ? 5.289 -10.477 1.758 1 88.19 145 ILE B N 1
ATOM 2563 C CA . ILE B 1 145 ? 4.156 -10.906 2.57 1 88.19 145 ILE B CA 1
ATOM 2564 C C . ILE B 1 145 ? 4.551 -10.906 4.043 1 88.19 145 ILE B C 1
ATOM 2566 O O . ILE B 1 145 ? 3.863 -10.312 4.875 1 88.19 145 ILE B O 1
ATOM 2570 N N . ARG B 1 146 ? 5.711 -11.43 4.359 1 85.62 146 ARG B N 1
ATOM 2571 C CA . ARG B 1 146 ? 6.137 -11.578 5.75 1 85.62 146 ARG B CA 1
ATOM 2572 C C . ARG B 1 146 ? 6.441 -10.219 6.375 1 85.62 146 ARG B C 1
ATOM 2574 O O . ARG B 1 146 ? 6.082 -9.969 7.527 1 85.62 146 ARG B O 1
ATOM 2581 N N . GLY B 1 147 ? 7.109 -9.469 5.637 1 86.31 147 GLY B N 1
ATOM 2582 C CA . GLY B 1 147 ? 7.508 -8.164 6.145 1 86.31 147 GLY B CA 1
ATOM 2583 C C . GLY B 1 147 ? 6.418 -7.117 6.035 1 86.31 147 GLY B C 1
ATOM 2584 O O . GLY B 1 147 ? 6.547 -6.02 6.578 1 86.31 147 GLY B O 1
ATOM 2585 N N . HIS B 1 148 ? 5.355 -7.504 5.309 1 89.81 148 HIS B N 1
ATOM 2586 C CA . HIS B 1 148 ? 4.258 -6.574 5.07 1 89.81 148 HIS B CA 1
ATOM 2587 C C . HIS B 1 148 ? 4.762 -5.277 4.445 1 89.81 148 HIS B C 1
ATOM 2589 O O . HIS B 1 148 ? 4.434 -4.188 4.918 1 89.81 148 HIS B O 1
ATOM 2595 N N . HIS B 1 149 ? 5.621 -5.449 3.461 1 92.62 149 HIS B N 1
ATOM 2596 C CA . HIS B 1 149 ? 6.184 -4.312 2.746 1 92.62 149 HIS B CA 1
ATOM 2597 C C . HIS B 1 149 ? 5.449 -4.062 1.434 1 92.62 149 HIS B C 1
ATOM 2599 O O . HIS B 1 149 ? 5.062 -5.012 0.745 1 92.62 149 HIS B O 1
ATOM 2605 N N . LEU B 1 150 ? 5.375 -2.795 1.106 1 95.06 150 LEU B N 1
ATOM 2606 C CA . LEU B 1 150 ? 4.82 -2.453 -0.198 1 95.06 150 LEU B CA 1
ATOM 2607 C C . LEU B 1 150 ? 5.891 -2.518 -1.281 1 95.06 150 LEU B C 1
ATOM 2609 O O . LEU B 1 150 ? 5.574 -2.572 -2.471 1 95.06 150 LEU B O 1
ATOM 2613 N N . SER B 1 151 ? 7.098 -2.426 -0.82 1 96.44 151 SER B N 1
ATOM 2614 C CA . SER B 1 151 ? 8.211 -2.523 -1.756 1 96.44 151 SER B CA 1
ATOM 2615 C C . SER B 1 151 ? 9.508 -2.902 -1.039 1 96.44 151 SER B C 1
ATOM 2617 O O . SER B 1 151 ? 9.594 -2.811 0.187 1 96.44 151 SER B O 1
ATOM 2619 N N . LEU B 1 152 ? 10.398 -3.393 -1.837 1 96.81 152 LEU B N 1
ATOM 2620 C CA . LEU B 1 152 ? 11.75 -3.713 -1.379 1 96.81 152 LEU B CA 1
ATOM 2621 C C . LEU B 1 152 ? 12.797 -2.961 -2.193 1 96.81 152 LEU B C 1
ATOM 2623 O O . LEU B 1 152 ? 12.625 -2.76 -3.398 1 96.81 152 LEU B O 1
ATOM 2627 N N . LEU B 1 153 ? 13.82 -2.58 -1.486 1 97.5 153 LEU B N 1
ATOM 2628 C CA . LEU B 1 153 ? 14.977 -2.057 -2.205 1 97.5 153 LEU B CA 1
ATOM 2629 C C . LEU B 1 153 ? 15.789 -3.188 -2.82 1 97.5 153 LEU B C 1
ATOM 2631 O O . LEU B 1 153 ? 16.125 -4.16 -2.139 1 97.5 153 LEU B O 1
ATOM 2635 N N . VAL B 1 154 ? 16.031 -3.062 -4.055 1 98 154 VAL B N 1
ATOM 2636 C CA . VAL B 1 154 ? 16.781 -4.098 -4.766 1 98 154 VAL B CA 1
ATOM 2637 C C . VAL B 1 154 ? 18.266 -3.768 -4.742 1 98 154 VAL B C 1
ATOM 2639 O O . VAL B 1 154 ? 18.672 -2.654 -5.09 1 98 154 VAL B O 1
ATOM 2642 N N . MET B 1 155 ? 19.031 -4.75 -4.383 1 97.69 155 MET B N 1
ATOM 2643 C CA . MET B 1 155 ? 20.469 -4.555 -4.176 1 97.69 155 MET B CA 1
ATOM 2644 C C . MET B 1 155 ? 21.281 -5.305 -5.227 1 97.69 155 MET B C 1
ATOM 2646 O O . MET B 1 155 ? 20.891 -6.395 -5.656 1 97.69 155 MET B O 1
ATOM 2650 N N . ARG B 1 156 ? 22.312 -4.691 -5.648 1 97.12 156 ARG B N 1
ATOM 2651 C CA . ARG B 1 156 ? 23.391 -5.316 -6.402 1 97.12 156 ARG B CA 1
ATOM 2652 C C . ARG B 1 156 ? 24.75 -4.777 -5.965 1 97.12 156 ARG B C 1
ATOM 2654 O O . ARG B 1 156 ? 24.969 -3.564 -5.973 1 97.12 156 ARG B O 1
ATOM 2661 N N . ASN B 1 157 ? 25.688 -5.66 -5.523 1 95.31 157 ASN B N 1
ATOM 2662 C CA . ASN B 1 157 ? 27.016 -5.266 -5.078 1 95.31 157 ASN B CA 1
ATOM 2663 C C . ASN B 1 157 ? 26.953 -4.203 -3.982 1 95.31 157 ASN B C 1
ATOM 2665 O O . ASN B 1 157 ? 27.609 -3.168 -4.074 1 95.31 157 ASN B O 1
ATOM 2669 N N . ALA B 1 158 ? 26.016 -4.352 -3.059 1 92.81 158 ALA B N 1
ATOM 2670 C CA . ALA B 1 158 ? 25.859 -3.549 -1.85 1 92.81 158 ALA B CA 1
ATOM 2671 C C . ALA B 1 158 ? 25.359 -2.148 -2.186 1 92.81 158 ALA B C 1
ATOM 2673 O O . ALA B 1 158 ? 25.5 -1.221 -1.385 1 92.81 158 ALA B O 1
ATOM 2674 N N . GLU B 1 159 ? 24.812 -2.084 -3.395 1 94.75 159 GLU B N 1
ATOM 2675 C CA . GLU B 1 159 ? 24.203 -0.82 -3.803 1 94.75 159 GLU B CA 1
ATOM 2676 C C . GLU B 1 159 ? 22.734 -1.007 -4.164 1 94.75 159 GLU B C 1
ATOM 2678 O O . GLU B 1 159 ? 22.344 -2.047 -4.703 1 94.75 159 GLU B O 1
ATOM 2683 N N . ILE B 1 160 ? 22.016 0.017 -3.848 1 96.75 160 ILE B N 1
ATOM 2684 C CA . ILE B 1 160 ? 20.609 0.013 -4.262 1 96.75 160 ILE B CA 1
ATOM 2685 C C . ILE B 1 160 ? 20.516 0.315 -5.754 1 96.75 160 ILE B C 1
ATOM 2687 O O . ILE B 1 160 ? 21.031 1.331 -6.227 1 96.75 160 ILE B O 1
ATOM 2691 N N . ILE B 1 161 ? 19.766 -0.599 -6.52 1 97.31 161 ILE B N 1
ATOM 2692 C CA . ILE B 1 161 ? 19.75 -0.393 -7.965 1 97.31 161 ILE B CA 1
ATOM 2693 C C . ILE B 1 161 ? 18.297 -0.258 -8.445 1 97.31 161 ILE B C 1
ATOM 2695 O O . ILE B 1 161 ? 18.062 0.011 -9.625 1 97.31 161 ILE B O 1
ATOM 2699 N N . GLY B 1 162 ? 17.328 -0.457 -7.574 1 97.38 162 GLY B N 1
ATOM 2700 C CA . GLY B 1 162 ? 15.938 -0.361 -7.969 1 97.38 162 GLY B CA 1
ATOM 2701 C C . GLY B 1 162 ? 14.977 -0.632 -6.828 1 97.38 162 GLY B C 1
ATOM 2702 O O . GLY B 1 162 ? 15.383 -0.7 -5.668 1 97.38 162 GLY B O 1
ATOM 2703 N N . VAL B 1 163 ? 13.758 -0.663 -7.184 1 97.88 163 VAL B N 1
ATOM 2704 C CA . VAL B 1 163 ? 12.688 -0.93 -6.234 1 97.88 163 VAL B CA 1
ATOM 2705 C C . VAL B 1 163 ? 11.781 -2.035 -6.773 1 97.88 163 VAL B C 1
ATOM 2707 O O . VAL B 1 163 ? 11.391 -2.012 -7.941 1 97.88 163 VAL B O 1
ATOM 2710 N N . LEU B 1 164 ? 11.539 -3.061 -5.969 1 97.5 164 LEU B N 1
ATOM 2711 C CA . LEU B 1 164 ? 10.539 -4.078 -6.293 1 97.5 164 LEU B CA 1
ATOM 2712 C C . LEU B 1 164 ? 9.25 -3.836 -5.52 1 97.5 164 LEU B C 1
ATOM 2714 O O . LEU B 1 164 ? 9.219 -3.99 -4.297 1 97.5 164 LEU B O 1
ATOM 2718 N N . ARG B 1 165 ? 8.242 -3.555 -6.227 1 96.75 165 ARG B N 1
ATOM 2719 C CA . ARG B 1 165 ? 6.973 -3.258 -5.566 1 96.75 165 ARG B CA 1
ATOM 2720 C C . ARG B 1 165 ? 6.109 -4.508 -5.457 1 96.75 165 ARG B C 1
ATOM 2722 O O . ARG B 1 165 ? 6.113 -5.355 -6.352 1 96.75 165 ARG B O 1
ATOM 2729 N N . LEU B 1 166 ? 5.359 -4.52 -4.387 1 96.19 166 LEU B N 1
ATOM 2730 C CA . LEU B 1 166 ? 4.355 -5.562 -4.199 1 96.19 166 LEU B CA 1
ATOM 2731 C C . LEU B 1 166 ? 3.404 -5.617 -5.391 1 96.19 166 LEU B C 1
ATOM 2733 O O . LEU B 1 166 ? 3.057 -6.703 -5.859 1 96.19 166 LEU B O 1
ATOM 2737 N N . SER B 1 167 ? 3.057 -4.48 -5.902 1 95.56 167 SER B N 1
ATOM 2738 C CA . SER B 1 167 ? 2.105 -4.395 -7.004 1 95.56 167 SER B CA 1
ATOM 2739 C C . SER B 1 167 ? 2.689 -4.977 -8.289 1 95.56 167 SER B C 1
ATOM 2741 O O . SER B 1 167 ? 1.967 -5.562 -9.094 1 95.56 167 SER B O 1
ATOM 2743 N N . ASP B 1 168 ? 3.98 -4.801 -8.492 1 94.06 168 ASP B N 1
ATOM 2744 C CA . ASP B 1 168 ? 4.617 -5.391 -9.664 1 94.06 168 ASP B CA 1
ATOM 2745 C C . ASP B 1 168 ? 4.664 -6.914 -9.555 1 94.06 168 ASP B C 1
ATOM 2747 O O . ASP B 1 168 ? 4.426 -7.617 -10.539 1 94.06 168 ASP B O 1
ATOM 2751 N N . VAL B 1 169 ? 4.984 -7.352 -8.391 1 92.88 169 VAL B N 1
ATOM 2752 C CA . VAL B 1 169 ? 5.004 -8.789 -8.156 1 92.88 169 VAL B CA 1
ATOM 2753 C C . VAL B 1 169 ? 3.6 -9.367 -8.328 1 92.88 169 VAL B C 1
ATOM 2755 O O . VAL B 1 169 ? 3.418 -10.398 -8.977 1 92.88 169 VAL B O 1
ATOM 2758 N N . PHE B 1 170 ? 2.658 -8.711 -7.793 1 93.56 170 PHE B N 1
ATOM 2759 C CA . PHE B 1 170 ? 1.266 -9.125 -7.918 1 93.56 170 PHE B CA 1
ATOM 2760 C C . PHE B 1 170 ? 0.862 -9.234 -9.383 1 93.56 170 PHE B C 1
ATOM 2762 O O . PHE B 1 170 ? 0.28 -10.234 -9.797 1 93.56 170 PHE B O 1
ATOM 2769 N N . LYS B 1 171 ? 1.159 -8.203 -10.141 1 92.25 171 LYS B N 1
ATOM 2770 C CA . LYS B 1 171 ? 0.85 -8.195 -11.562 1 92.25 171 LYS B CA 1
ATOM 2771 C C . LYS B 1 171 ? 1.498 -9.383 -12.273 1 92.25 171 LYS B C 1
ATOM 2773 O O . LYS B 1 171 ? 0.862 -10.047 -13.094 1 92.25 171 LYS B O 1
ATOM 2778 N N . ALA B 1 172 ? 2.734 -9.656 -11.953 1 89.31 172 ALA B N 1
ATOM 2779 C CA . ALA B 1 172 ? 3.461 -10.758 -12.586 1 89.31 172 ALA B CA 1
ATOM 2780 C C . ALA B 1 172 ? 2.822 -12.102 -12.242 1 89.31 172 ALA B C 1
ATOM 2782 O O . ALA B 1 172 ? 2.637 -12.945 -13.117 1 89.31 172 ALA B O 1
ATOM 2783 N N . VAL B 1 173 ? 2.48 -12.266 -10.969 1 88 173 VAL B N 1
ATOM 2784 C CA . VAL B 1 173 ? 1.867 -13.516 -10.523 1 88 173 VAL B CA 1
ATOM 2785 C C . VAL B 1 173 ? 0.501 -13.688 -11.188 1 88 173 VAL B C 1
ATOM 2787 O O . VAL B 1 173 ? 0.154 -14.781 -11.633 1 88 173 VAL B O 1
ATOM 2790 N N . ASN B 1 174 ? -0.24 -12.625 -11.234 1 90.62 174 ASN B N 1
ATOM 2791 C CA . ASN B 1 174 ? -1.545 -12.664 -11.883 1 90.62 174 ASN B CA 1
ATOM 2792 C C . ASN B 1 174 ? -1.429 -13.062 -13.352 1 90.62 174 ASN B C 1
ATOM 2794 O O . ASN B 1 174 ? -2.221 -13.875 -13.844 1 90.62 174 ASN B O 1
ATOM 2798 N N . THR B 1 175 ? -0.504 -12.5 -14.039 1 87.69 175 THR B N 1
ATOM 2799 C CA . THR B 1 175 ? -0.279 -12.805 -15.445 1 87.69 175 THR B CA 1
ATOM 2800 C C . THR B 1 175 ? 0.098 -14.273 -15.633 1 87.69 175 THR B C 1
ATOM 2802 O O . THR B 1 175 ? -0.393 -14.938 -16.547 1 87.69 175 THR B O 1
ATOM 2805 N N . MET B 1 176 ? 0.873 -14.766 -14.719 1 84.19 176 MET B N 1
ATOM 2806 C CA . MET B 1 176 ? 1.308 -16.156 -14.781 1 84.19 176 MET B CA 1
ATOM 2807 C C . MET B 1 176 ? 0.128 -17.109 -14.594 1 84.19 176 MET B C 1
ATOM 2809 O O . MET B 1 176 ? -0.011 -18.094 -15.328 1 84.19 176 MET B O 1
ATOM 2813 N N . ILE B 1 177 ? -0.625 -16.859 -13.625 1 86.31 177 ILE B N 1
ATOM 2814 C CA . ILE B 1 177 ? -1.777 -17.703 -13.328 1 86.31 177 ILE B CA 1
ATOM 2815 C C . ILE B 1 177 ? -2.756 -17.672 -14.5 1 86.31 177 ILE B C 1
ATOM 2817 O O . ILE B 1 177 ? -3.262 -18.719 -14.914 1 86.31 177 ILE B O 1
ATOM 2821 N N . ALA B 1 178 ? -2.943 -16.516 -15.078 1 86.31 178 ALA B N 1
ATOM 2822 C CA . ALA B 1 178 ? -3.887 -16.344 -16.188 1 86.31 178 ALA B CA 1
ATOM 2823 C C . ALA B 1 178 ? -3.389 -17.062 -17.438 1 86.31 178 ALA B C 1
ATOM 2825 O O . ALA B 1 178 ? -4.188 -17.5 -18.266 1 86.31 178 ALA B O 1
ATOM 2826 N N . ALA B 1 179 ? -2.166 -17.219 -17.531 1 83.69 179 ALA B N 1
ATOM 2827 C CA . ALA B 1 179 ? -1.57 -17.812 -18.719 1 83.69 179 ALA B CA 1
ATOM 2828 C C . ALA B 1 179 ? -1.537 -19.328 -18.641 1 83.69 179 ALA B C 1
ATOM 2830 O O . ALA B 1 179 ? -1.338 -20.016 -19.641 1 83.69 179 ALA B O 1
ATOM 2831 N N . THR B 1 180 ? -1.662 -19.859 -17.391 1 81.12 180 THR B N 1
ATOM 2832 C CA . THR B 1 180 ? -1.565 -21.297 -17.219 1 81.12 180 THR B CA 1
ATOM 2833 C C . THR B 1 180 ? -2.867 -21.984 -17.609 1 81.12 180 THR B C 1
ATOM 2835 O O . THR B 1 180 ? -3.934 -21.672 -17.078 1 81.12 180 THR B O 1
ATOM 2838 N N . LYS B 1 181 ? -2.717 -22.828 -18.688 1 74 181 LYS B N 1
ATOM 2839 C CA . LYS B 1 181 ? -3.869 -23.562 -19.203 1 74 181 LYS B CA 1
ATOM 2840 C C . LYS B 1 181 ? -4.258 -24.688 -18.25 1 74 181 LYS B C 1
ATOM 2842 O O . LYS B 1 181 ? -3.404 -25.266 -17.578 1 74 181 LYS B O 1
ATOM 2847 N N . ARG B 1 182 ? -5.645 -24.891 -18.109 1 68.69 182 ARG B N 1
ATOM 2848 C CA . ARG B 1 182 ? -6.152 -25.969 -17.281 1 68.69 182 ARG B CA 1
ATOM 2849 C C . ARG B 1 182 ? -5.672 -27.328 -17.781 1 68.69 182 ARG B C 1
ATOM 2851 O O . ARG B 1 182 ? -5.652 -27.562 -18.984 1 68.69 182 ARG B O 1
ATOM 2858 N N . GLN B 1 183 ? -4.777 -27.922 -16.953 1 59.16 183 GLN B N 1
ATOM 2859 C CA . GLN B 1 183 ? -4.422 -29.266 -17.375 1 59.16 183 GLN B CA 1
ATOM 2860 C C . GLN B 1 183 ? -5.629 -30.203 -17.312 1 59.16 183 GLN B C 1
ATOM 2862 O O . GLN B 1 183 ? -6.402 -30.156 -16.359 1 59.16 183 GLN B O 1
ATOM 2867 N N . PRO B 1 184 ? -6.031 -30.703 -18.453 1 56 184 PRO B N 1
ATOM 2868 C CA . PRO B 1 184 ? -7.145 -31.641 -18.469 1 56 184 PRO B CA 1
ATOM 2869 C C . PRO B 1 184 ? -7.055 -32.688 -17.344 1 56 184 PRO B C 1
ATOM 2871 O O . PRO B 1 184 ? -5.953 -33.125 -16.984 1 56 184 PRO B O 1
ATOM 2874 N N . THR B 1 185 ? -7.879 -32.531 -16.297 1 53.69 185 THR B N 1
ATOM 2875 C CA . THR B 1 185 ? -7.965 -33.625 -15.336 1 53.69 185 THR B CA 1
ATOM 2876 C C . THR B 1 185 ? -7.859 -34.969 -16.047 1 53.69 185 THR B C 1
ATOM 2878 O O . THR B 1 185 ? -8.562 -35.219 -17.031 1 53.69 185 THR B O 1
ATOM 2881 N N . PRO B 1 186 ? -6.703 -35.688 -15.812 1 52.81 186 PRO B N 1
ATOM 2882 C CA . PRO B 1 186 ? -6.668 -37 -16.484 1 52.81 186 PRO B CA 1
ATOM 2883 C C . PRO B 1 186 ? -8.008 -37.719 -16.422 1 52.81 186 PRO B C 1
ATOM 2885 O O . PRO B 1 186 ? -8.695 -37.688 -15.391 1 52.81 186 PRO B O 1
ATOM 2888 N N . ALA B 1 187 ? -8.547 -38.219 -17.547 1 49.09 187 ALA B N 1
ATOM 2889 C CA . ALA B 1 187 ? -9.68 -39.156 -17.609 1 49.09 187 ALA B CA 1
ATOM 2890 C C . ALA B 1 187 ? -9.438 -40.375 -16.734 1 49.09 187 ALA B C 1
ATOM 2892 O O . ALA B 1 187 ? -8.297 -40.844 -16.609 1 49.09 187 ALA B O 1
#

=== Feature glossary ===
Key to the feature types in this record:

— What the protein is —

Primary structure: the covalent order of the twenty standard amino acids along the backbone. Two proteins with the same sequence will (almost always) fold to the same structure; two with 30% identity often share a fold but not the details.

Database cross-references. I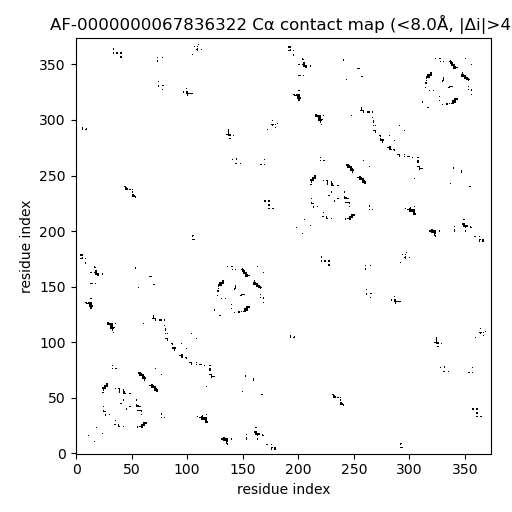nterPro integrates a dozen domain/family signature databases into unified entries with residue-range hits. GO terms attach function/process/location labels with evidence codes. CATH codes position the fold in a four-level structural taxonomy. Organism is the NCBI-taxonomy species name.

— Where its atoms are —

The mmCIF block holds the 3D Cartesian coordinates of each backbone atom (N, Cα, C, O) in ångströms. mmCIF is the PDB's canonical archive format — a tagged-loop text representation of the atomic model.

Six rendered views show the 3D structure from the faces of a cube — i.e. along ±x, ±y, ±z. Rendering representation is drawn randomly per protein from cartoon (secondary-structure ribbons), sticks (backbone bonds), or molecular surface; coloring is either N→C rainbow (blue at the N-terminus through red at the C-terminus) or one color per chain.

— Local backbone conformation —

DSSP 8-state secondary structure assigns each residue one of H (α-helix), G (3₁₀-helix), I (π-helix), E (extended β-strand), B (isolated β-bridge), T (hydrogen-bonded turn), S (bend), or '-' (coil). The assignment is computed from backbone hydrogen-bond geometry via the Kabsch–Sander algorithm.

P-SEA three-state annotation labels each residue as helix, strand, or coil based purely on the geometry of the Cα trace. It serves as a fallback when the full backbone (and thus DSSP) is unavailable.

The φ/ψ torsion pair specifies the backbone conformation at each residue. φ rotates about the N–Cα bond, ψ about the Cα–C bond. Steric clashes forbid most of the (φ, ψ) plane — the allowed regions (α-helix basin, β-sheet basin, left-handed helix) are the Ramachandran-allowed regions.

— Global shape and packing —

The geometric summary reports three shape descriptors. Rg (radius of gyration) measures how spread out the Cα atoms are about their centre of mass; compact globular proteins have small Rg, elongated or unfolded ones large. Cα contacts (<8 Å, |i−j|>4) count long-range residue pairs in spatial proximity — high for tightly packed folds, near zero for rods or random coil. The bounding-box extents give the protein's footprint along x, y, z in Å.

Accessible surface area quantifies burial. A residue with SASA near zero is packed into the hydrophobic core; one with SASA >100 Å² sits on the surface. Computed here via the Shrake–Rupley numerical algorithm with a 1.4 Å probe.

Plot images: a contact map (which residues are close in 3D, as an N×N binary image), a Ramachandran scatter (backbone torsion angles, revealing secondary-structure composition at a glance), and — for AlphaFold structures — a PAE heatmap (pairwise prediction confidence).

— Structural neighborhood —

The Foldseek 3Di string encodes local tertiary geometry as a 20-letter alphabet — one character per residue — derived from the relative positions of nearby Cα atoms. Unlike the amino-acid sequence, 3Di is a direct function of the 3D structure, so two proteins with the same fold have similar 3Di strings even at low sequence identity.

Nearest PDB neighbors are the top structural matches found by Foldseek when searching this structure against the entire Protein Data Bank. Each hit reports a TM-score (0 to 1; >0.5 almost always implies the same fold) and an E-value. These are *structural* homologs — they may share no detectable sequence similarity.

— Confidence and disorder —

For AlphaFold models, the B-factor field carries pLDDT — the model's own estimate of local accuracy on a 0–100 scale. Regions with pLDDT<50 should be treated as essentially unmodeled; they often correspond to intrinsically disordered segments.

B-factor (Debye–Waller factor) reflects atomic displacement in the crystal lattice. It is an experimental observable (units Å²), not a prediction; low values mean the atom is pinned down, high values mean it moves or is heterogeneous across the crystal.

Predicted aligned error is AlphaFold's pairwise confidence. Unlike pLDDT (per-residue), PAE is per-residue-pair and captures whether two parts of the structure are correctly placed relative to each other. Units are ångströms of expected positional error.